Protein AF-A0A9E2C2E7-F1 (afdb_monomer)

Mean predicted aligned error: 5.69 Å

Structure (mmCIF, N/CA/C/O backbone):
data_AF-A0A9E2C2E7-F1
#
_entry.id   AF-A0A9E2C2E7-F1
#
loop_
_atom_site.group_PDB
_atom_site.id
_atom_site.type_symbol
_atom_site.label_atom_id
_atom_site.label_alt_id
_atom_site.label_comp_id
_atom_site.label_asym_id
_atom_site.label_entity_id
_atom_site.label_seq_id
_atom_site.pdbx_PDB_ins_code
_atom_site.Cartn_x
_atom_site.Cartn_y
_atom_site.Cartn_z
_atom_site.occupancy
_atom_site.B_iso_or_equiv
_atom_site.auth_seq_id
_atom_site.auth_comp_id
_atom_site.auth_asym_id
_atom_site.auth_atom_id
_atom_site.pdbx_PDB_model_num
ATOM 1 N N . GLY A 1 1 ? -8.538 18.773 33.372 1.00 75.19 1 GLY A N 1
ATOM 2 C CA . GLY A 1 1 ? -7.831 18.179 34.531 1.00 75.19 1 GLY A CA 1
ATOM 3 C C . GLY A 1 1 ? -6.675 17.320 34.048 1.00 75.19 1 GLY A C 1
ATOM 4 O O . GLY A 1 1 ? -6.467 17.254 32.842 1.00 75.19 1 GLY A O 1
ATOM 5 N N . MET A 1 2 ? -5.919 16.673 34.946 1.00 88.12 2 MET A N 1
ATOM 6 C CA . MET A 1 2 ? -4.887 15.701 34.534 1.00 88.12 2 MET A CA 1
ATOM 7 C C . MET A 1 2 ? -5.511 14.450 33.905 1.00 88.12 2 MET A C 1
ATOM 9 O O . MET A 1 2 ? -5.028 13.993 32.879 1.00 88.12 2 MET A O 1
ATOM 13 N N . ALA A 1 3 ? -6.613 13.946 34.456 1.00 91.69 3 ALA A N 1
ATOM 14 C CA . ALA A 1 3 ? -7.373 12.849 33.870 1.00 91.69 3 ALA A CA 1
ATOM 15 C C . ALA A 1 3 ? -8.880 13.111 33.970 1.00 91.69 3 ALA A C 1
ATOM 17 O O . ALA A 1 3 ? -9.311 13.800 34.899 1.00 91.69 3 ALA A O 1
ATOM 18 N N . ASN A 1 4 ? -9.649 12.551 33.037 1.00 91.50 4 ASN A N 1
ATOM 19 C CA . ASN A 1 4 ? -11.103 12.423 33.132 1.00 91.50 4 ASN A CA 1
ATOM 20 C C . ASN A 1 4 ? -11.433 10.935 33.284 1.00 91.50 4 ASN A C 1
ATOM 22 O O . ASN A 1 4 ? -10.904 10.119 32.533 1.00 91.50 4 ASN A O 1
ATOM 26 N N . ILE A 1 5 ? -12.274 10.587 34.257 1.00 92.44 5 ILE A N 1
ATOM 27 C CA . ILE A 1 5 ? -12.761 9.219 34.463 1.00 92.44 5 ILE A CA 1
ATOM 28 C C . ILE A 1 5 ? -14.279 9.279 34.451 1.00 92.44 5 ILE A C 1
ATOM 30 O O . ILE A 1 5 ? -14.862 10.035 35.231 1.00 92.44 5 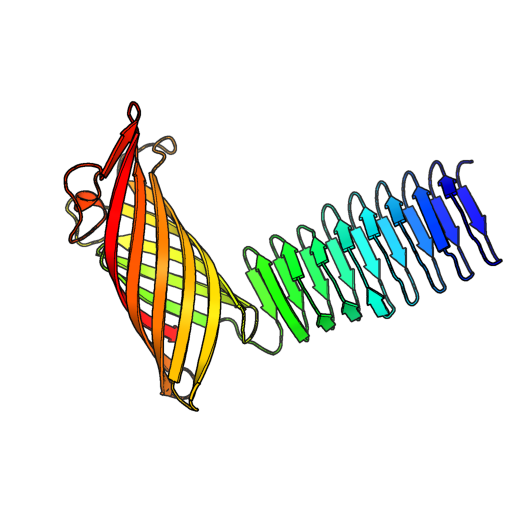ILE A O 1
ATOM 34 N N . ALA A 1 6 ? -14.906 8.482 33.596 1.00 87.69 6 ALA A N 1
ATOM 35 C CA . ALA A 1 6 ? -16.350 8.418 33.483 1.00 87.69 6 ALA A CA 1
ATOM 36 C C . ALA A 1 6 ? -16.853 6.984 33.560 1.00 87.69 6 ALA A C 1
ATOM 38 O O . ALA A 1 6 ? -16.312 6.081 32.929 1.00 87.69 6 ALA A O 1
ATOM 39 N N . GLN A 1 7 ? -17.902 6.800 34.356 1.00 88.06 7 GLN A N 1
ATOM 40 C CA . GLN A 1 7 ? -18.574 5.517 34.586 1.00 88.06 7 GLN A CA 1
ATOM 41 C C . GLN A 1 7 ? -20.012 5.518 34.052 1.00 88.06 7 GLN A C 1
ATOM 43 O O . GLN A 1 7 ? -20.767 4.587 34.301 1.00 88.06 7 GLN A O 1
ATOM 48 N N . GLN A 1 8 ? -20.412 6.599 33.390 1.00 88.88 8 GLN A N 1
ATOM 49 C CA . GLN A 1 8 ? -21.725 6.779 32.788 1.00 88.88 8 GLN A CA 1
ATOM 50 C C . GLN A 1 8 ? -21.536 7.247 31.356 1.00 88.88 8 GLN A C 1
ATOM 52 O O . GLN A 1 8 ? -20.446 7.709 31.001 1.00 88.88 8 GLN A O 1
ATOM 57 N N . GLU A 1 9 ? -22.607 7.143 30.577 1.00 89.06 9 GLU A N 1
ATOM 58 C CA . GLU A 1 9 ? -22.640 7.600 29.197 1.00 89.06 9 GLU A CA 1
ATOM 59 C C . GLU A 1 9 ? -22.111 9.026 29.056 1.00 89.06 9 GLU A C 1
ATOM 61 O O . GLU A 1 9 ? -22.397 9.921 29.862 1.00 89.06 9 GLU A O 1
ATOM 66 N N . MET A 1 10 ? -21.327 9.235 28.008 1.00 83.06 10 MET A N 1
ATOM 67 C CA . MET A 1 10 ? -20.654 10.499 27.771 1.00 83.06 10 MET A CA 1
ATOM 68 C C . MET A 1 10 ? -20.882 10.994 26.353 1.00 83.06 10 MET A C 1
ATOM 70 O O . MET A 1 10 ? -20.522 10.319 25.398 1.00 83.06 10 MET A O 1
ATOM 74 N N . ALA A 1 11 ? -21.412 12.211 26.216 1.00 90.81 11 ALA A N 1
ATOM 75 C CA . ALA A 1 11 ? -21.557 12.886 24.936 1.00 90.81 11 ALA A CA 1
ATOM 76 C C . ALA A 1 11 ? -20.952 14.299 24.970 1.00 90.81 11 ALA A C 1
ATOM 78 O O . ALA A 1 11 ? -21.363 15.130 25.783 1.00 90.81 11 ALA A O 1
ATOM 79 N N . GLY A 1 12 ? -19.999 14.602 24.077 1.00 92.94 12 GLY A N 1
ATOM 80 C CA . GLY A 1 12 ? -19.436 15.956 23.952 1.00 92.94 12 GLY A CA 1
ATOM 81 C C . GLY A 1 12 ? -17.926 16.036 23.708 1.00 92.94 12 GLY A C 1
ATOM 82 O O . GLY A 1 12 ? -17.359 15.243 22.966 1.00 92.94 12 GLY A O 1
ATOM 83 N N . ILE A 1 13 ? -17.273 17.049 24.287 1.00 94.38 13 ILE A N 1
ATOM 84 C CA . ILE A 1 13 ? -15.826 17.287 24.148 1.00 94.38 13 ILE A CA 1
ATOM 85 C C . ILE A 1 13 ? -15.147 17.039 25.495 1.00 94.38 13 ILE A C 1
ATOM 87 O O . ILE A 1 13 ? -15.464 17.695 26.487 1.00 94.38 13 ILE A O 1
ATOM 91 N N . TYR A 1 14 ? -14.160 16.150 25.505 1.00 92.44 14 TYR A N 1
ATOM 92 C CA . TYR A 1 14 ? -13.433 15.716 26.689 1.00 92.44 14 TYR A CA 1
ATOM 93 C C . TYR A 1 14 ? -11.947 15.988 26.509 1.00 92.44 14 TYR A C 1
ATOM 95 O O . TYR A 1 14 ? -11.302 15.443 25.619 1.00 92.44 14 TYR A O 1
ATOM 103 N N . MET A 1 15 ? -11.393 16.849 27.360 1.00 94.12 15 MET A N 1
ATOM 104 C CA . MET A 1 15 ? -9.980 17.226 27.319 1.00 94.12 15 MET A CA 1
ATOM 105 C C . MET A 1 15 ? -9.296 16.858 28.634 1.00 94.12 15 MET A C 1
ATOM 107 O O . MET A 1 15 ? -9.700 17.318 29.709 1.00 94.12 15 MET A O 1
ATOM 111 N N . ALA A 1 16 ? -8.234 16.063 28.548 1.00 94.00 16 ALA A N 1
ATOM 112 C CA . ALA A 1 16 ? -7.399 15.669 29.673 1.00 94.00 16 ALA A CA 1
ATOM 113 C C . ALA A 1 16 ? -5.918 15.935 29.380 1.00 94.00 16 ALA A C 1
ATOM 115 O O . ALA A 1 16 ? -5.427 15.698 28.279 1.00 94.00 16 ALA A O 1
ATOM 116 N N . GLY A 1 17 ? -5.183 16.408 30.389 1.00 90.94 17 GLY A N 1
ATOM 117 C CA . GLY A 1 17 ? -3.740 16.633 30.270 1.00 90.94 17 GLY A CA 1
ATOM 118 C C . GLY A 1 17 ? -2.948 15.337 30.080 1.00 90.94 17 GLY A C 1
ATOM 119 O O . GLY A 1 17 ? -1.949 15.340 29.375 1.00 90.94 17 GLY A O 1
ATOM 120 N N . LEU A 1 18 ? -3.405 14.233 30.674 1.00 95.56 18 LEU A N 1
ATOM 121 C CA . LEU A 1 18 ? -2.788 12.912 30.580 1.00 95.56 18 LEU A CA 1
ATOM 122 C C . LEU A 1 18 ? -3.736 11.909 29.925 1.00 95.56 18 LEU A C 1
ATOM 124 O O . LEU A 1 18 ? -3.390 11.386 28.872 1.00 95.56 18 LEU A O 1
ATOM 128 N N . ALA A 1 19 ? -4.909 11.642 30.511 1.00 96.25 19 ALA A N 1
ATOM 129 C CA . ALA A 1 19 ? -5.754 10.544 30.038 1.00 96.25 19 ALA A CA 1
ATOM 130 C C . ALA A 1 19 ? -7.267 10.767 30.166 1.00 96.25 19 ALA A C 1
ATOM 132 O O . ALA A 1 19 ? -7.731 11.338 31.153 1.00 96.25 19 ALA A O 1
ATOM 133 N N . ASN A 1 20 ? -8.031 10.256 29.200 1.00 96.00 20 ASN A N 1
ATOM 134 C CA . ASN A 1 20 ? -9.471 10.024 29.348 1.00 96.00 20 ASN A CA 1
ATOM 135 C C . ASN A 1 20 ? -9.700 8.520 29.549 1.00 96.00 20 ASN A C 1
ATOM 137 O O . ASN A 1 20 ? -9.142 7.721 28.801 1.00 96.00 20 ASN A O 1
ATOM 141 N N . VAL A 1 21 ? -10.489 8.143 30.554 1.00 96.50 21 VAL A N 1
ATOM 142 C CA . VAL A 1 21 ? -10.849 6.752 30.862 1.00 96.50 21 VAL A CA 1
ATOM 143 C C . VAL A 1 21 ? -12.368 6.648 30.940 1.00 96.50 21 VAL A C 1
ATOM 145 O O . VAL A 1 21 ? -12.983 7.198 31.856 1.00 96.50 21 VAL A O 1
ATOM 148 N N . ASN A 1 22 ? -12.961 5.928 29.995 1.00 94.62 22 ASN A N 1
ATOM 149 C CA . ASN A 1 22 ? -14.404 5.809 29.830 1.00 94.62 22 ASN A CA 1
ATOM 150 C C . ASN A 1 22 ? -14.799 4.344 30.021 1.00 94.62 22 ASN A C 1
ATOM 152 O O . ASN A 1 22 ? -14.358 3.484 29.268 1.00 94.62 22 ASN A O 1
ATOM 156 N N . MET A 1 23 ? -15.614 4.066 31.035 1.00 94.81 23 MET A N 1
ATOM 157 C CA . MET A 1 23 ? -16.091 2.715 31.371 1.00 94.81 23 MET A CA 1
ATOM 158 C C . MET A 1 23 ? -17.526 2.453 30.882 1.00 94.81 23 MET A C 1
ATOM 160 O O . MET A 1 23 ? -18.157 1.504 31.324 1.00 94.81 23 MET A O 1
ATOM 164 N N . ALA A 1 24 ? -18.074 3.350 30.063 1.00 93.94 24 ALA A N 1
ATOM 165 C CA . ALA A 1 24 ? -19.435 3.305 29.535 1.00 93.94 24 ALA A CA 1
ATOM 166 C C . ALA A 1 24 ? -19.446 3.857 28.102 1.00 93.94 24 ALA A C 1
ATOM 168 O O . ALA A 1 24 ? -18.452 4.453 27.661 1.00 93.94 24 ALA A O 1
ATOM 169 N N . GLU A 1 25 ? -20.564 3.674 27.396 1.00 94.44 25 GLU A N 1
ATOM 170 C CA . GLU A 1 25 ? -20.746 4.155 26.024 1.00 94.44 25 GLU A CA 1
ATOM 171 C C . GLU A 1 25 ? -20.415 5.646 25.920 1.00 94.44 25 GLU A C 1
ATOM 173 O O . GLU A 1 25 ? -20.758 6.460 26.788 1.00 94.44 25 GLU A O 1
ATOM 178 N N . ASN A 1 26 ? -19.692 6.027 24.874 1.00 93.81 26 ASN A N 1
ATOM 179 C CA . ASN A 1 26 ? -19.239 7.398 24.750 1.00 93.81 26 ASN A CA 1
ATOM 180 C C . ASN A 1 26 ? -19.163 7.867 23.296 1.00 93.81 26 ASN A C 1
ATOM 182 O O . ASN A 1 26 ? -18.703 7.153 22.414 1.00 93.81 26 ASN A O 1
ATOM 186 N N . ALA A 1 27 ? -19.623 9.095 23.053 1.00 96.00 27 ALA A N 1
ATOM 187 C CA . ALA A 1 27 ? -19.748 9.689 21.731 1.00 96.00 27 ALA A CA 1
ATOM 188 C C . ALA A 1 27 ? -19.239 11.137 21.730 1.00 96.00 27 ALA A C 1
ATOM 190 O O . ALA A 1 27 ? -19.802 12.013 22.389 1.00 96.00 27 ALA A O 1
ATOM 191 N N . GLY A 1 28 ? -18.182 11.452 20.986 1.00 96.31 28 GLY A N 1
ATOM 192 C CA . GLY A 1 28 ? -17.665 12.815 21.007 1.00 96.31 28 GLY A CA 1
ATOM 193 C C . GLY A 1 28 ? -16.240 13.004 20.524 1.00 96.31 28 GLY A C 1
ATOM 194 O O . GLY A 1 28 ? -15.754 12.292 19.653 1.00 96.31 28 GLY A O 1
ATOM 195 N N . ILE A 1 29 ? -15.581 14.020 21.078 1.00 97.38 29 ILE A N 1
ATOM 196 C CA . ILE A 1 29 ? -14.176 14.333 20.817 1.00 97.38 29 ILE A CA 1
ATOM 197 C C . ILE A 1 29 ? -13.395 14.138 22.112 1.00 97.38 29 ILE A C 1
ATOM 199 O O . ILE A 1 29 ? -13.634 14.840 23.093 1.00 97.38 29 ILE A O 1
ATOM 203 N N . PHE A 1 30 ? -12.432 13.228 22.098 1.00 97.06 30 PHE A N 1
ATOM 204 C CA . PHE A 1 30 ? -11.602 12.862 23.237 1.00 97.06 30 PHE A CA 1
ATOM 205 C C . PHE A 1 30 ? -10.157 13.255 22.965 1.00 97.06 30 PHE A C 1
ATOM 207 O O . PHE A 1 30 ? -9.496 12.683 22.107 1.00 97.06 30 PHE A O 1
ATOM 214 N N . PHE A 1 31 ? -9.655 14.242 23.698 1.00 97.25 31 PHE A N 1
ATOM 215 C CA . PHE A 1 31 ? -8.271 14.691 23.623 1.00 97.25 31 PHE A CA 1
ATOM 216 C C . PHE A 1 31 ? -7.537 14.342 24.916 1.00 97.25 31 PHE A C 1
ATOM 218 O O . PHE A 1 31 ? -7.953 14.759 26.003 1.00 97.25 31 PHE A O 1
ATOM 225 N N . ALA A 1 32 ? -6.424 13.624 24.796 1.00 97.12 32 ALA A N 1
ATOM 226 C CA . ALA A 1 32 ? -5.561 13.262 25.911 1.00 97.12 32 ALA A CA 1
ATOM 227 C C . ALA A 1 32 ? -4.082 13.478 25.567 1.00 97.12 32 ALA A C 1
ATOM 229 O O . ALA A 1 32 ? -3.618 13.093 24.496 1.00 97.12 32 ALA A O 1
ATOM 230 N N . GLY A 1 33 ? -3.306 14.051 26.490 1.00 95.50 33 GLY A N 1
ATOM 231 C CA . GLY A 1 33 ? -1.865 14.224 26.272 1.00 95.50 33 GLY A CA 1
ATOM 232 C C . GLY A 1 33 ? -1.099 12.902 26.146 1.00 95.50 33 GLY A C 1
ATOM 233 O O . GLY A 1 33 ? -0.147 12.830 25.377 1.00 95.50 33 GLY A O 1
ATOM 234 N N . LEU A 1 34 ? -1.526 11.846 26.846 1.00 97.25 34 LEU A N 1
ATOM 235 C CA . LEU A 1 34 ? -0.948 10.504 26.744 1.00 97.25 34 LEU A CA 1
ATOM 236 C C . LEU A 1 34 ? -1.904 9.532 26.062 1.00 97.25 34 LEU A C 1
ATOM 238 O O . LEU A 1 34 ? -1.541 8.983 25.027 1.00 97.25 34 LEU A O 1
ATOM 242 N N . GLY A 1 35 ? -3.113 9.325 26.585 1.00 96.88 35 GLY A N 1
ATOM 243 C CA . GLY A 1 35 ? -3.980 8.314 25.988 1.00 96.88 35 GLY A CA 1
ATOM 244 C C . GLY A 1 35 ? -5.453 8.356 26.336 1.00 96.88 35 GLY A C 1
ATOM 245 O O . GLY A 1 35 ? -5.856 8.882 27.371 1.00 96.88 35 GLY A O 1
ATOM 246 N N . ASN A 1 36 ? -6.254 7.786 25.445 1.00 97.69 36 ASN A N 1
ATOM 247 C CA . ASN A 1 36 ? -7.677 7.569 25.665 1.00 97.69 36 ASN A CA 1
ATOM 248 C C . ASN A 1 36 ? -7.938 6.072 25.835 1.00 97.69 36 ASN A C 1
ATOM 250 O O . ASN A 1 36 ? -7.412 5.264 25.073 1.00 97.69 36 ASN A O 1
ATOM 254 N N . TYR A 1 37 ? -8.754 5.728 26.822 1.00 97.81 37 TYR A N 1
ATOM 255 C CA . TYR A 1 37 ? -9.229 4.379 27.086 1.00 97.81 37 TYR A CA 1
ATOM 256 C C . TYR A 1 37 ? -10.756 4.386 27.052 1.00 97.81 37 TYR A C 1
ATOM 258 O O . TYR A 1 37 ? -11.363 5.157 27.801 1.00 97.81 37 TYR A O 1
ATOM 266 N N . ALA A 1 38 ? -11.364 3.551 26.214 1.00 97.56 38 ALA A N 1
ATOM 267 C CA . ALA A 1 38 ? -12.797 3.277 26.247 1.00 97.56 38 ALA A CA 1
ATOM 268 C C . ALA A 1 38 ? -13.019 1.770 26.388 1.00 97.56 38 ALA A C 1
ATOM 270 O O . ALA A 1 38 ? -12.541 1.006 25.555 1.00 97.56 38 ALA A O 1
ATOM 271 N N . GLU A 1 39 ? -13.701 1.359 27.455 1.00 97.44 39 GLU A N 1
ATOM 272 C CA . GLU A 1 39 ? -14.064 -0.044 27.694 1.00 97.44 39 GLU A CA 1
ATOM 273 C C . GLU A 1 39 ? -15.217 -0.479 26.786 1.00 97.44 39 GLU A C 1
ATOM 275 O O . GLU A 1 39 ? -15.145 -1.523 26.149 1.00 97.44 39 GLU A O 1
ATOM 280 N N . GLU A 1 40 ? -16.254 0.356 26.723 1.00 96.94 40 GLU A N 1
ATOM 281 C CA . GLU A 1 40 ? -17.506 0.119 25.998 1.00 96.94 40 GLU A CA 1
ATOM 282 C C . GLU A 1 40 ? -17.524 0.872 24.657 1.00 96.94 40 GLU A C 1
ATOM 284 O O . GLU A 1 40 ? -16.515 1.452 24.242 1.00 96.94 40 GLU A O 1
ATOM 289 N N . GLU A 1 41 ? -18.679 0.876 23.985 1.00 97.50 41 GLU A N 1
ATOM 290 C CA . GLU A 1 41 ? -18.849 1.456 22.651 1.00 97.50 41 GLU A CA 1
ATOM 291 C C . GLU A 1 41 ? -18.350 2.909 22.558 1.00 97.50 41 GLU A C 1
ATOM 293 O O . GLU A 1 41 ? -18.622 3.764 23.414 1.00 97.50 41 GLU A O 1
ATOM 298 N N . ALA A 1 42 ? -17.602 3.191 21.493 1.00 96.94 42 ALA A N 1
ATOM 299 C CA . ALA A 1 42 ? -16.857 4.431 21.319 1.00 96.94 42 ALA A CA 1
ATOM 300 C C . ALA A 1 42 ? -17.122 5.064 19.947 1.00 96.94 42 ALA A C 1
ATOM 302 O O . ALA A 1 42 ? -16.709 4.546 18.911 1.00 96.94 42 ALA A O 1
ATOM 303 N N . ALA A 1 43 ? -17.753 6.236 19.913 1.00 97.62 43 ALA A N 1
ATOM 304 C CA . ALA A 1 43 ? -18.044 6.951 18.674 1.00 97.62 43 ALA A CA 1
ATOM 305 C C . ALA A 1 43 ? -17.381 8.336 18.625 1.00 97.62 43 ALA A 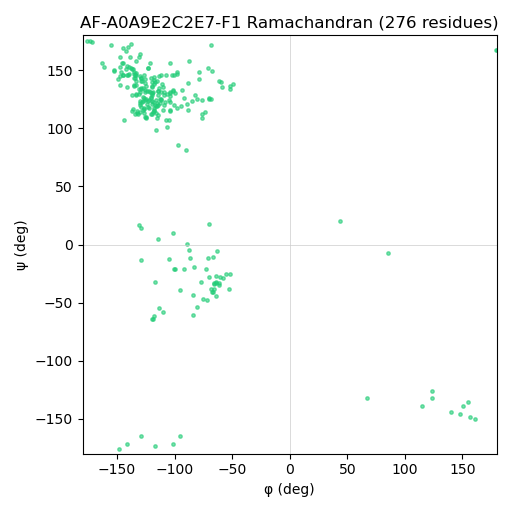C 1
ATOM 307 O O . ALA A 1 43 ? -17.450 9.122 19.568 1.00 97.62 43 ALA A O 1
ATOM 308 N N . GLY A 1 44 ? -16.788 8.696 17.488 1.00 97.50 44 GLY A N 1
ATOM 309 C CA . GLY A 1 44 ? -16.287 10.048 17.230 1.00 97.50 44 GLY A CA 1
ATOM 310 C C . GLY A 1 44 ? -14.773 10.140 17.061 1.00 97.50 44 GLY A C 1
ATOM 311 O O . GLY A 1 44 ? -14.182 9.345 16.343 1.00 97.50 44 GLY A O 1
ATOM 312 N N . ILE A 1 45 ? -14.143 11.173 17.621 1.00 98.31 45 ILE A N 1
ATOM 313 C CA . ILE A 1 45 ? -12.736 11.504 17.355 1.00 98.31 45 ILE A CA 1
ATOM 314 C C . ILE A 1 45 ? -11.907 11.327 18.624 1.00 98.31 45 ILE A C 1
ATOM 316 O O . ILE A 1 45 ? -12.115 12.045 19.598 1.00 98.31 45 ILE A O 1
ATOM 320 N N . TYR A 1 46 ? -10.912 10.447 18.591 1.00 98.25 46 TYR A N 1
ATOM 321 C CA . TYR A 1 46 ? -9.976 10.232 19.692 1.00 98.25 46 TYR A CA 1
ATOM 322 C C . TYR A 1 46 ? -8.598 10.695 19.261 1.00 98.25 46 TYR A C 1
ATOM 324 O O . TYR A 1 46 ? -8.048 10.208 18.281 1.00 98.25 46 TYR A O 1
ATOM 332 N N . PHE A 1 47 ? -8.030 11.637 19.998 1.00 98.06 47 PHE A N 1
ATOM 333 C CA . PHE A 1 47 ? -6.682 12.132 19.794 1.00 98.06 47 PHE A CA 1
ATOM 334 C C . PHE A 1 47 ? -5.858 11.892 21.053 1.00 98.06 47 PHE A C 1
ATOM 336 O O . PHE A 1 47 ? -6.234 12.325 22.149 1.00 98.06 47 PHE A O 1
ATOM 343 N N . SER A 1 48 ? -4.718 11.230 20.893 1.00 97.75 48 SER A N 1
ATOM 344 C CA . SER A 1 48 ? -3.767 10.978 21.968 1.00 97.75 48 SER A CA 1
ATOM 345 C C . SER A 1 48 ? -2.331 11.293 21.556 1.00 97.75 48 SER A C 1
ATOM 347 O O . SER A 1 48 ? -1.927 11.079 20.415 1.00 97.75 48 SER A O 1
ATOM 349 N N . GLY A 1 49 ? -1.519 11.785 22.493 1.00 97.38 49 GLY A N 1
ATOM 350 C CA . GLY A 1 49 ? -0.085 11.957 22.236 1.00 97.38 49 GLY A CA 1
ATOM 351 C C . GLY A 1 49 ? 0.674 10.631 22.133 1.00 97.38 49 GLY A C 1
ATOM 352 O O . GLY A 1 49 ? 1.677 10.561 21.430 1.00 97.38 49 GLY A O 1
ATOM 353 N N . VAL A 1 50 ? 0.194 9.573 22.796 1.00 98.31 50 VAL A N 1
ATOM 354 C CA . VAL A 1 50 ? 0.839 8.253 22.813 1.00 98.31 50 VAL A CA 1
ATOM 355 C C . VAL A 1 50 ? -0.073 7.187 22.222 1.00 98.31 50 VAL A C 1
ATOM 357 O O . VAL A 1 50 ? 0.294 6.622 21.192 1.00 98.31 50 VAL A O 1
ATOM 360 N N . ALA A 1 51 ? -1.224 6.900 22.842 1.00 98.25 51 ALA A N 1
ATOM 361 C CA . ALA A 1 51 ? -2.059 5.784 22.403 1.00 98.25 51 ALA A CA 1
ATOM 362 C C . ALA A 1 51 ? -3.560 5.906 22.689 1.00 98.25 51 ALA A C 1
ATOM 364 O O . ALA A 1 51 ? -3.970 6.478 23.699 1.00 98.25 51 ALA A O 1
ATOM 365 N N . ASN A 1 52 ? -4.377 5.295 21.828 1.00 98.44 52 ASN A N 1
ATOM 366 C CA . ASN A 1 52 ? -5.793 5.033 22.097 1.00 98.44 52 ASN A CA 1
ATOM 367 C C . ASN A 1 52 ? -6.019 3.524 22.268 1.00 98.44 52 ASN A C 1
ATOM 369 O O . ASN A 1 52 ? -5.476 2.730 21.500 1.00 98.44 52 ASN A O 1
ATOM 373 N N . PHE A 1 53 ? -6.827 3.136 23.250 1.00 98.44 53 PHE A N 1
ATOM 374 C CA . PHE A 1 53 ? -7.238 1.754 23.486 1.00 98.44 53 PHE A CA 1
ATOM 375 C C . PHE A 1 53 ? -8.761 1.682 23.559 1.00 98.44 53 PHE A C 1
ATOM 377 O O . PHE A 1 53 ? -9.355 2.310 24.439 1.00 98.44 53 PHE A O 1
ATOM 384 N N . LEU A 1 54 ? -9.373 0.950 22.631 1.00 98.31 54 LEU A N 1
ATOM 385 C CA . LEU A 1 54 ? -10.818 0.761 22.559 1.00 98.31 54 LEU A CA 1
ATOM 386 C C . LEU A 1 54 ? -11.135 -0.731 22.709 1.00 98.31 54 LEU A C 1
ATOM 388 O O . LEU A 1 54 ? -10.721 -1.546 21.882 1.00 98.31 54 LEU A O 1
ATOM 392 N N . GLY A 1 55 ? -11.799 -1.076 23.812 1.00 97.75 55 GLY A N 1
ATOM 393 C CA . GLY A 1 55 ? -12.072 -2.451 24.231 1.00 97.75 55 GLY A CA 1
ATOM 394 C C . GLY A 1 55 ? -13.291 -3.091 23.566 1.00 97.75 55 GLY A C 1
ATOM 395 O O . GLY A 1 55 ? -13.367 -4.315 23.526 1.00 97.75 55 GLY A O 1
ATOM 396 N N . SER A 1 56 ? -14.194 -2.280 23.016 1.00 97.94 56 SER A N 1
ATOM 397 C CA . SER A 1 56 ? -15.432 -2.704 22.358 1.00 97.94 56 SER A CA 1
ATOM 398 C C . SER A 1 56 ? -15.560 -2.048 20.975 1.00 97.94 56 SER A C 1
ATOM 400 O O . SER A 1 56 ? -14.574 -1.541 20.425 1.00 97.94 56 SER A O 1
ATOM 402 N N . ASP A 1 57 ? -16.758 -2.085 20.403 1.00 98.50 57 ASP A N 1
ATOM 403 C CA . ASP A 1 57 ? -17.058 -1.559 19.079 1.00 98.50 57 ASP A CA 1
ATOM 404 C C . ASP A 1 57 ? -16.793 -0.054 19.004 1.00 98.50 57 ASP A C 1
ATOM 406 O O . ASP A 1 57 ? -17.056 0.716 19.937 1.00 98.50 57 ASP A O 1
ATOM 410 N N . ALA A 1 58 ? -16.244 0.385 17.874 1.00 98.25 58 ALA A N 1
ATOM 411 C CA . ALA A 1 58 ? -15.817 1.763 17.719 1.00 98.25 58 ALA A CA 1
ATOM 412 C C . ALA A 1 58 ? -16.100 2.326 16.328 1.00 98.25 58 ALA A C 1
ATOM 414 O O . ALA A 1 58 ? -15.785 1.722 15.313 1.00 98.25 58 ALA A O 1
ATOM 415 N N . ALA A 1 59 ? -16.622 3.545 16.244 1.00 98.44 59 ALA A N 1
ATOM 416 C CA . ALA A 1 59 ? -16.888 4.196 14.964 1.00 98.44 59 ALA A CA 1
ATOM 417 C C . ALA A 1 59 ? -16.364 5.631 14.949 1.00 98.44 59 ALA A C 1
ATOM 419 O O . ALA A 1 59 ? -16.873 6.503 15.654 1.00 98.44 59 ALA A O 1
ATOM 420 N N . GLY A 1 60 ? -15.375 5.918 14.104 1.00 98.31 60 GLY A N 1
ATOM 421 C CA . GLY A 1 60 ? -14.892 7.281 13.914 1.00 98.31 60 GLY A CA 1
ATOM 422 C C . GLY A 1 60 ? -13.422 7.401 13.531 1.00 98.31 60 GLY A C 1
ATOM 423 O O . GLY A 1 60 ? -12.938 6.702 12.645 1.00 98.31 60 GLY A O 1
ATOM 424 N N . MET A 1 61 ? -12.732 8.374 14.122 1.00 98.75 61 MET A N 1
ATOM 425 C CA . MET A 1 61 ? -11.362 8.743 13.771 1.00 98.75 61 MET A CA 1
ATOM 426 C C . MET A 1 61 ? -10.460 8.657 14.999 1.00 98.75 61 MET A C 1
ATOM 428 O O . MET A 1 61 ? -10.694 9.331 15.999 1.00 98.75 61 MET A O 1
ATOM 432 N N . PHE A 1 62 ? -9.400 7.869 14.913 1.00 98.50 62 PHE A N 1
ATOM 433 C CA . PHE A 1 62 ? -8.548 7.531 16.045 1.00 98.50 62 PHE A CA 1
ATOM 434 C C . PHE A 1 62 ? -7.105 7.886 15.698 1.00 98.50 62 PHE A C 1
ATOM 436 O O . PHE A 1 62 ? -6.486 7.257 14.847 1.00 98.50 62 PHE A O 1
ATOM 443 N N . PHE A 1 63 ? -6.581 8.929 16.333 1.00 98.62 63 PHE A N 1
ATOM 444 C CA . PHE A 1 63 ? -5.254 9.485 16.097 1.00 98.62 63 PHE A CA 1
ATOM 445 C C . PHE A 1 63 ? -4.372 9.300 17.321 1.00 98.62 63 PHE A C 1
ATOM 447 O O . PHE A 1 63 ? -4.745 9.711 18.425 1.00 98.62 63 PHE A O 1
ATOM 454 N N . SER A 1 64 ? -3.185 8.738 17.126 1.00 98.38 64 SER A N 1
ATOM 455 C CA . SER A 1 64 ? -2.179 8.621 18.178 1.00 98.38 64 SER A CA 1
ATOM 456 C C . SER A 1 64 ? -0.769 8.903 17.673 1.00 98.38 64 SER A C 1
ATOM 458 O O . SER A 1 64 ? -0.444 8.704 16.501 1.00 98.38 64 SER A O 1
ATOM 460 N N . GLY A 1 65 ? 0.101 9.367 18.571 1.00 98.19 65 GLY A N 1
ATOM 461 C CA . GLY A 1 65 ? 1.518 9.531 18.253 1.00 98.19 65 GLY A CA 1
ATOM 462 C C . GLY A 1 65 ? 2.242 8.199 18.053 1.00 98.19 65 GLY A C 1
ATOM 463 O O . GLY A 1 65 ? 3.077 8.105 17.157 1.00 98.19 65 GLY A O 1
ATOM 464 N N . LEU A 1 66 ? 1.927 7.166 18.847 1.00 98.38 66 LEU A N 1
ATOM 465 C CA . LEU A 1 66 ? 2.596 5.862 18.766 1.00 98.38 66 LEU A CA 1
ATOM 466 C C . LEU A 1 66 ? 1.675 4.742 18.294 1.00 98.38 66 LEU A C 1
ATOM 468 O O . LEU A 1 66 ? 2.038 4.062 17.334 1.00 98.38 66 LEU A O 1
ATOM 472 N N . GLY A 1 67 ? 0.529 4.518 18.943 1.00 98.31 67 GLY A N 1
ATOM 473 C CA . GLY A 1 67 ? -0.301 3.380 18.560 1.00 98.31 67 GLY A CA 1
ATOM 474 C C . GLY A 1 67 ? -1.761 3.384 18.977 1.00 98.31 67 GLY A C 1
ATOM 475 O O . GLY A 1 67 ? -2.139 3.954 19.995 1.00 98.31 67 GLY A O 1
ATOM 476 N N . ASN A 1 68 ? -2.583 2.701 18.188 1.00 98.69 68 ASN A N 1
ATOM 477 C CA . ASN A 1 68 ? -3.993 2.469 18.484 1.00 98.69 68 ASN A CA 1
ATOM 478 C C . ASN A 1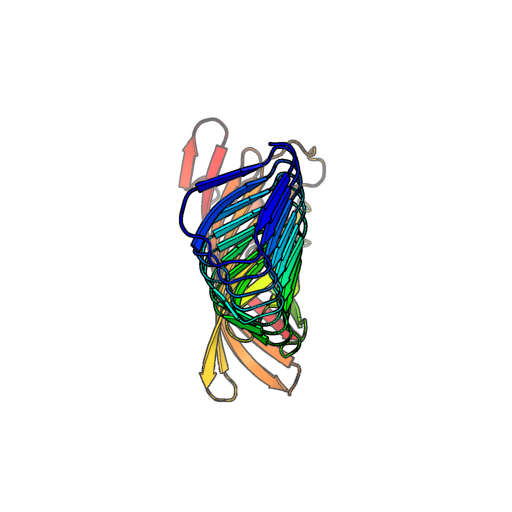 68 ? -4.262 0.966 18.592 1.00 98.69 68 ASN A C 1
ATOM 480 O O . ASN A 1 68 ? -3.731 0.184 17.803 1.00 98.69 68 ASN A O 1
ATOM 484 N N . VAL A 1 69 ? -5.096 0.577 19.554 1.00 98.75 69 VAL A N 1
ATOM 485 C CA . VAL A 1 69 ? -5.543 -0.806 19.769 1.00 98.75 69 VAL A CA 1
ATOM 486 C C . VAL A 1 69 ? -7.068 -0.828 19.776 1.00 98.75 69 VAL A C 1
ATOM 488 O O . VAL A 1 69 ? -7.679 -0.098 20.556 1.00 98.75 69 VAL A O 1
ATOM 491 N N . MET A 1 70 ? -7.662 -1.652 18.915 1.00 98.44 70 MET A N 1
ATOM 492 C CA . MET A 1 70 ? -9.110 -1.830 18.777 1.00 98.44 70 MET A CA 1
ATOM 493 C C . MET A 1 70 ? -9.447 -3.313 18.888 1.00 98.44 70 MET A C 1
ATOM 495 O O . MET A 1 70 ? -8.972 -4.109 18.077 1.00 98.44 70 MET A O 1
ATOM 499 N N . LEU A 1 71 ? -10.209 -3.683 19.916 1.00 98.38 71 LEU A N 1
ATOM 500 C CA . LEU A 1 71 ? -10.523 -5.084 20.209 1.00 98.38 71 LEU A CA 1
ATOM 501 C C . LEU A 1 71 ? -11.918 -5.520 19.738 1.00 98.38 71 LEU A C 1
ATOM 503 O O . LEU A 1 71 ? -12.127 -6.714 19.561 1.00 98.38 71 LEU A O 1
ATOM 507 N N . GLY A 1 72 ? -12.848 -4.584 19.520 1.00 97.50 72 GLY A N 1
ATOM 508 C CA . GLY A 1 72 ? -14.168 -4.858 18.938 1.00 97.50 72 GLY A CA 1
ATOM 509 C C . GLY A 1 72 ? -14.233 -4.624 17.426 1.00 97.50 72 GLY A C 1
ATOM 510 O O . GLY A 1 72 ? -13.205 -4.480 16.755 1.00 97.50 72 GLY A O 1
ATOM 511 N N . GLU A 1 73 ? -15.456 -4.546 16.897 1.00 98.38 73 GLU A N 1
ATOM 512 C CA . GLU A 1 73 ? -15.702 -4.130 15.517 1.00 98.38 73 GLU A CA 1
ATOM 513 C C . GLU A 1 73 ? -15.479 -2.622 15.395 1.00 98.38 73 GLU A C 1
ATOM 515 O O . GLU A 1 73 ? -16.204 -1.807 15.972 1.00 98.38 73 GLU A O 1
ATOM 520 N N . ALA A 1 74 ? -14.457 -2.227 14.640 1.00 98.25 74 ALA A N 1
ATOM 521 C CA . ALA A 1 74 ? -14.094 -0.829 14.496 1.00 98.25 74 ALA A CA 1
ATOM 522 C C . ALA A 1 74 ? -14.233 -0.331 13.054 1.00 98.25 74 ALA A C 1
ATOM 524 O O . ALA A 1 74 ? -13.881 -1.012 12.095 1.00 98.25 74 ALA A O 1
ATOM 525 N N . ALA A 1 75 ? -14.727 0.894 12.878 1.00 98.62 75 ALA A N 1
ATOM 526 C CA . ALA A 1 75 ? -14.923 1.501 11.569 1.00 98.62 75 ALA A CA 1
ATOM 527 C C . ALA A 1 75 ? -14.445 2.957 11.505 1.00 98.62 75 ALA A C 1
ATOM 529 O O . ALA A 1 75 ? -14.631 3.735 12.442 1.00 98.62 75 ALA A O 1
ATOM 530 N N . GLY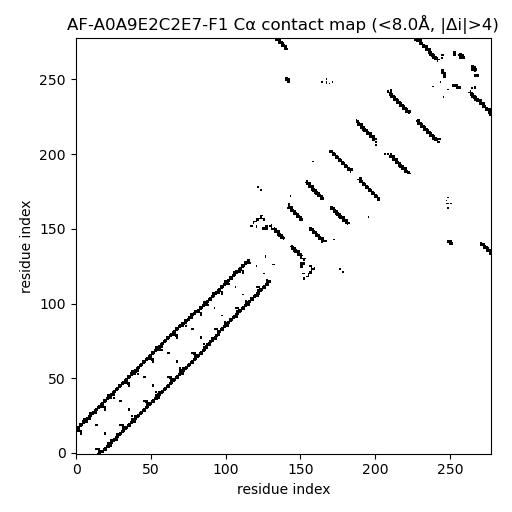 A 1 76 ? -13.876 3.349 10.362 1.00 98.50 76 GLY A N 1
ATOM 531 C CA . GLY A 1 76 ? -13.506 4.736 10.058 1.00 98.50 76 GLY A CA 1
ATOM 532 C C . GLY A 1 76 ? -12.029 4.943 9.708 1.00 98.50 76 GLY A C 1
ATOM 533 O O . GLY A 1 76 ? -11.540 4.349 8.750 1.00 98.50 76 GLY A O 1
ATOM 534 N N . ILE A 1 77 ? -11.339 5.855 10.403 1.00 98.75 77 ILE A N 1
ATOM 535 C CA . ILE A 1 77 ? -9.913 6.156 10.171 1.00 98.75 77 ILE A CA 1
ATOM 536 C C . ILE A 1 77 ? -9.110 5.869 11.439 1.00 98.75 77 ILE A C 1
ATOM 538 O O . ILE A 1 77 ? -9.325 6.507 12.465 1.00 98.75 77 ILE A O 1
ATOM 542 N N . ASN A 1 78 ? -8.138 4.970 11.352 1.00 98.56 78 ASN A N 1
ATOM 543 C CA . ASN A 1 78 ? -7.223 4.622 12.429 1.00 98.56 78 ASN A CA 1
ATOM 544 C C . ASN A 1 78 ? -5.801 5.022 12.028 1.00 98.56 78 ASN A C 1
ATOM 546 O O . ASN A 1 78 ? -5.217 4.430 11.127 1.00 98.56 78 ASN A O 1
ATOM 550 N N . ALA A 1 79 ? -5.247 6.060 12.647 1.00 98.75 79 ALA A N 1
ATOM 551 C CA . ALA A 1 79 ? -3.945 6.603 12.290 1.00 98.75 79 ALA A CA 1
ATOM 552 C C . ALA A 1 79 ? -3.025 6.697 13.511 1.00 98.75 79 ALA A C 1
ATOM 554 O O . ALA A 1 79 ? -3.329 7.371 14.499 1.00 98.75 79 ALA A O 1
ATOM 555 N N . ALA A 1 80 ? -1.869 6.054 13.416 1.00 98.38 80 ALA A N 1
ATOM 556 C CA . ALA A 1 80 ? -0.843 6.035 14.444 1.00 98.38 80 ALA A CA 1
ATOM 557 C C . ALA A 1 80 ? 0.529 6.288 13.825 1.00 98.38 80 ALA A C 1
ATOM 559 O O . ALA A 1 80 ? 0.801 5.865 12.704 1.00 98.38 80 ALA A O 1
ATOM 560 N N . GLY A 1 81 ? 1.432 6.932 14.564 1.00 97.69 81 GLY A N 1
ATOM 561 C CA . GLY A 1 81 ? 2.797 7.131 14.078 1.00 97.69 81 GLY A CA 1
ATOM 562 C C . GLY A 1 81 ? 3.570 5.824 13.887 1.00 97.69 81 GLY A C 1
ATOM 563 O O . GLY A 1 81 ? 4.387 5.753 12.974 1.00 97.69 81 GLY A O 1
ATOM 564 N N . LEU A 1 82 ? 3.317 4.790 14.702 1.00 98.31 82 LEU A N 1
ATOM 565 C CA . LEU A 1 82 ? 4.029 3.510 14.618 1.00 98.31 82 LEU A CA 1
ATOM 566 C C . LEU A 1 82 ? 3.100 2.332 14.319 1.00 98.31 82 LEU A C 1
ATOM 568 O O . LEU A 1 82 ? 3.280 1.697 13.285 1.00 98.31 82 LEU A O 1
ATOM 572 N N . ILE A 1 83 ? 2.159 2.010 15.214 1.00 98.62 83 ILE A N 1
ATOM 573 C CA . ILE A 1 83 ? 1.440 0.726 15.179 1.00 98.62 83 ILE A CA 1
ATOM 574 C C . ILE A 1 83 ? -0.072 0.919 15.288 1.00 98.62 83 ILE A C 1
ATOM 576 O O . ILE A 1 83 ? -0.550 1.514 16.247 1.00 98.62 83 ILE A O 1
ATOM 580 N N . ASN A 1 84 ? -0.826 0.315 14.377 1.00 98.69 84 ASN A N 1
ATOM 581 C CA . ASN A 1 84 ? -2.252 0.057 14.568 1.00 98.69 84 ASN A CA 1
ATOM 582 C C . ASN A 1 84 ? -2.472 -1.445 14.752 1.00 98.69 84 ASN A C 1
ATOM 584 O O . ASN A 1 84 ? -1.956 -2.238 13.963 1.00 98.69 84 ASN A O 1
ATOM 588 N N . TYR A 1 85 ? -3.225 -1.820 15.784 1.00 98.81 85 TYR A N 1
ATOM 589 C CA . TYR A 1 85 ? -3.743 -3.172 15.966 1.00 98.81 85 TYR A CA 1
ATOM 590 C C . TYR A 1 85 ? -5.270 -3.142 15.993 1.00 98.81 85 TYR A C 1
ATOM 592 O O . TYR A 1 85 ? -5.855 -2.368 16.758 1.00 98.81 85 TYR A O 1
ATOM 600 N N . SER A 1 86 ? -5.895 -4.008 15.206 1.00 98.56 86 SER A N 1
ATOM 601 C CA . SER A 1 86 ? -7.344 -4.177 15.145 1.00 98.56 86 SER A CA 1
ATOM 602 C C . SER A 1 86 ? -7.732 -5.656 15.033 1.00 98.56 86 SER A C 1
ATOM 604 O O . SER A 1 86 ? -7.018 -6.464 14.437 1.00 98.56 86 SER A O 1
ATOM 606 N N . GLU A 1 87 ? -8.860 -6.049 15.624 1.00 98.31 87 GLU A N 1
ATOM 607 C CA . GLU A 1 87 ? -9.420 -7.386 15.389 1.00 98.31 87 GLU A CA 1
ATOM 608 C C . GLU A 1 87 ? -10.268 -7.405 14.116 1.00 98.31 87 GLU A C 1
ATOM 610 O O . GLU A 1 87 ? -9.902 -8.086 13.157 1.00 98.31 87 GLU A O 1
ATOM 615 N N . ASP A 1 88 ? -11.335 -6.607 14.063 1.00 98.31 88 ASP A N 1
ATOM 616 C CA . ASP A 1 88 ? -12.139 -6.388 12.859 1.00 98.31 88 ASP A CA 1
ATOM 617 C C . ASP A 1 88 ? -12.180 -4.891 12.537 1.00 98.31 88 ASP A C 1
ATOM 619 O O . ASP A 1 88 ? -12.626 -4.082 13.354 1.00 98.31 88 ASP A O 1
ATOM 623 N N . TYR A 1 89 ? -11.658 -4.510 11.370 1.00 98.31 89 TYR A N 1
ATOM 624 C CA . TYR A 1 89 ? -11.568 -3.111 10.972 1.00 98.31 89 TYR A CA 1
ATOM 625 C C . TYR A 1 89 ? -12.178 -2.838 9.604 1.00 98.31 89 TYR A C 1
ATOM 627 O O . TYR A 1 89 ? -11.777 -3.417 8.597 1.00 98.31 89 TYR A O 1
ATOM 635 N N . SER A 1 90 ? -13.089 -1.872 9.543 1.00 98.75 90 SER A N 1
ATOM 636 C CA . SER A 1 90 ? -13.717 -1.391 8.313 1.00 98.75 90 SER A CA 1
ATOM 637 C C . SER A 1 90 ? -13.364 0.073 8.047 1.00 98.75 90 SER A C 1
ATOM 639 O O . SER A 1 90 ? -13.982 0.991 8.589 1.00 98.75 90 SER A O 1
ATOM 641 N N . GLY A 1 91 ? -12.383 0.334 7.183 1.00 98.50 91 GLY A N 1
ATOM 642 C CA . GLY A 1 91 ? -11.985 1.703 6.863 1.00 98.50 91 GLY A CA 1
ATOM 643 C C . GLY A 1 91 ? -10.547 1.863 6.388 1.00 98.50 91 GLY A C 1
ATOM 644 O O . GLY A 1 91 ? -10.087 1.128 5.516 1.00 98.50 91 GLY A O 1
ATOM 645 N N . ILE A 1 92 ? -9.861 2.881 6.910 1.00 98.81 92 ILE A N 1
ATOM 646 C CA . ILE A 1 92 ? -8.473 3.207 6.568 1.00 98.81 92 ILE A CA 1
ATOM 647 C C . ILE A 1 92 ? -7.593 3.099 7.813 1.00 98.81 92 ILE A C 1
ATOM 649 O O . ILE A 1 92 ? -7.805 3.833 8.776 1.00 98.81 92 ILE A O 1
ATOM 653 N N . GLU A 1 93 ? -6.562 2.261 7.758 1.00 98.69 93 GLU A N 1
ATOM 654 C CA . GLU A 1 93 ? -5.503 2.191 8.768 1.00 98.69 93 GLU A CA 1
ATOM 655 C C . GLU A 1 93 ? -4.208 2.801 8.220 1.00 98.69 93 GLU A C 1
ATOM 657 O O . GLU A 1 93 ? -3.778 2.466 7.116 1.00 98.69 93 GLU A O 1
ATOM 662 N N . ILE A 1 94 ? -3.586 3.717 8.968 1.00 98.81 94 ILE A N 1
ATOM 663 C CA . ILE A 1 94 ? -2.353 4.414 8.579 1.00 98.81 94 ILE A CA 1
ATOM 664 C C . ILE A 1 94 ? -1.338 4.332 9.715 1.00 98.81 94 ILE A C 1
ATOM 666 O O . ILE A 1 94 ? -1.576 4.857 10.803 1.00 98.81 94 ILE A O 1
ATOM 670 N N . GLY A 1 95 ? -0.180 3.736 9.456 1.00 98.25 95 GLY A N 1
ATOM 671 C CA . GLY A 1 95 ? 0.917 3.643 10.417 1.00 98.25 95 GLY A CA 1
ATOM 672 C C . GLY A 1 95 ? 2.142 2.983 9.806 1.00 98.25 95 GLY A C 1
ATOM 673 O O . GLY A 1 95 ? 2.097 2.541 8.665 1.00 98.25 95 GLY A O 1
ATOM 674 N N . LEU A 1 96 ? 3.266 2.910 10.521 1.00 98.38 96 LEU A N 1
ATOM 675 C CA . LEU A 1 96 ? 4.420 2.157 10.004 1.00 98.38 96 LEU A CA 1
ATOM 676 C C . LEU A 1 96 ? 4.111 0.659 9.914 1.00 98.38 96 LEU A C 1
ATOM 678 O O . LEU A 1 96 ? 4.539 0.008 8.960 1.00 98.38 96 LEU A O 1
ATOM 682 N N . LEU A 1 97 ? 3.372 0.147 10.897 1.00 98.69 97 LEU A N 1
ATOM 683 C CA . LEU A 1 97 ? 2.911 -1.227 10.999 1.00 98.69 97 LEU A CA 1
ATOM 684 C C . LEU A 1 97 ? 1.398 -1.248 11.255 1.00 98.69 97 LEU A C 1
ATOM 686 O O . LEU A 1 97 ? 0.942 -0.776 12.294 1.00 98.69 97 LEU A O 1
ATOM 690 N N . ASN A 1 98 ? 0.632 -1.839 10.343 1.00 98.69 98 ASN A N 1
ATOM 691 C CA . ASN A 1 98 ? -0.790 -2.123 10.554 1.00 98.69 98 ASN A CA 1
ATOM 692 C C . ASN A 1 98 ? -0.979 -3.632 10.719 1.00 98.69 98 ASN A C 1
ATOM 694 O O . ASN A 1 98 ? -0.481 -4.403 9.898 1.00 98.69 98 ASN A O 1
ATOM 698 N N . VAL A 1 99 ? -1.662 -4.054 11.781 1.00 98.62 99 VAL A N 1
ATOM 699 C CA . VAL A 1 99 ? -1.944 -5.460 12.093 1.00 98.62 99 VAL A CA 1
ATOM 700 C C . VAL A 1 99 ? -3.440 -5.611 12.321 1.00 98.62 99 VAL A C 1
ATOM 702 O O . VAL A 1 99 ? -3.961 -5.073 13.290 1.00 98.62 99 VAL A O 1
ATOM 705 N N . ALA A 1 100 ? -4.101 -6.377 11.461 1.00 98.19 100 ALA A N 1
ATOM 706 C CA . ALA A 1 100 ? -5.518 -6.696 11.583 1.00 98.19 100 ALA A CA 1
ATOM 707 C C . ALA A 1 100 ? -5.730 -8.217 11.630 1.00 98.19 100 ALA A C 1
ATOM 709 O O . ALA A 1 100 ? -4.955 -8.966 11.028 1.00 98.19 100 ALA A O 1
ATOM 710 N N . GLN A 1 101 ? -6.787 -8.711 12.279 1.00 98.06 101 GLN A N 1
ATOM 711 C CA . GLN A 1 101 ? -7.247 -10.076 11.980 1.00 98.06 101 GLN A CA 1
ATOM 712 C C . GLN A 1 101 ? -8.089 -10.056 10.702 1.00 98.06 101 GLN A C 1
ATOM 714 O O . GLN A 1 101 ? -7.758 -10.731 9.726 1.00 98.06 101 GLN A O 1
ATOM 719 N N . LYS A 1 102 ? -9.119 -9.209 10.668 1.00 98.25 102 LYS A N 1
ATOM 720 C CA . LYS A 1 102 ? -9.946 -8.935 9.494 1.00 98.25 102 LYS A CA 1
ATOM 721 C C . LYS A 1 102 ? -9.912 -7.450 9.178 1.00 98.25 102 LYS A C 1
ATOM 723 O O . LYS A 1 102 ? -10.120 -6.619 10.053 1.00 98.25 102 LYS A O 1
ATOM 728 N N . ALA A 1 103 ? -9.678 -7.130 7.915 1.00 97.62 103 ALA A N 1
ATOM 729 C CA . ALA A 1 103 ? -9.719 -5.762 7.434 1.00 97.62 103 ALA A CA 1
ATOM 730 C C . ALA A 1 103 ? -10.570 -5.654 6.164 1.00 97.62 103 ALA A C 1
ATOM 732 O O . ALA A 1 103 ? -10.399 -6.415 5.208 1.00 97.62 103 ALA A O 1
ATOM 733 N N . TYR A 1 104 ? -11.447 -4.657 6.134 1.00 98.31 104 TYR A N 1
ATOM 734 C CA . TYR A 1 104 ? -12.231 -4.242 4.980 1.00 98.31 104 TYR A CA 1
ATOM 735 C C . TYR A 1 104 ? -11.865 -2.793 4.660 1.00 98.31 104 TYR A C 1
ATOM 737 O O . TYR A 1 104 ? -12.161 -1.880 5.428 1.00 98.31 104 TYR A O 1
ATOM 745 N N . GLY A 1 105 ? -11.206 -2.555 3.528 1.00 98.00 105 GLY A N 1
ATOM 746 C CA . GLY A 1 105 ? -10.759 -1.212 3.147 1.00 98.00 105 GLY A CA 1
ATOM 747 C C . GLY A 1 105 ? -9.259 -1.115 2.895 1.00 98.00 105 GLY A C 1
ATOM 748 O O . GLY A 1 105 ? -8.719 -1.882 2.105 1.00 98.00 105 GLY A O 1
ATOM 749 N N . MET A 1 106 ? -8.585 -0.114 3.455 1.00 98.56 106 MET A N 1
ATOM 750 C CA . MET A 1 106 ? -7.217 0.238 3.071 1.00 98.56 106 MET A CA 1
ATOM 751 C C . MET A 1 106 ? -6.266 0.221 4.263 1.00 98.56 106 MET A C 1
ATOM 753 O O . MET A 1 106 ? -6.537 0.849 5.278 1.00 98.56 106 MET A O 1
ATOM 757 N N . GLN A 1 107 ? -5.115 -0.427 4.100 1.00 98.56 107 GLN A N 1
ATOM 758 C CA . GLN A 1 107 ? -4.000 -0.326 5.042 1.00 98.56 107 GLN A CA 1
ATOM 759 C C . GLN A 1 107 ? -2.844 0.394 4.349 1.00 98.56 107 GLN A C 1
ATOM 761 O O . GLN A 1 107 ? -2.427 -0.015 3.266 1.00 98.56 107 GLN A O 1
ATOM 766 N N . ILE A 1 108 ? -2.342 1.473 4.943 1.00 98.62 108 ILE A N 1
ATOM 767 C CA . ILE A 1 108 ? -1.205 2.248 4.443 1.00 98.62 108 ILE A CA 1
ATOM 768 C C . ILE A 1 108 ? -0.095 2.182 5.482 1.00 98.62 108 ILE A C 1
ATOM 770 O O . ILE A 1 108 ? -0.230 2.717 6.585 1.00 98.62 108 ILE A O 1
ATOM 774 N N . GLY A 1 109 ? 1.024 1.564 5.121 1.00 97.75 109 GLY A N 1
ATOM 775 C CA . GLY A 1 109 ? 2.173 1.478 6.009 1.00 97.75 109 GLY A CA 1
ATOM 776 C C . GLY A 1 109 ? 3.409 0.904 5.357 1.00 97.75 109 GLY A C 1
ATOM 777 O O . GLY A 1 109 ? 3.368 0.459 4.218 1.00 97.75 109 GLY A O 1
ATOM 778 N N . LEU A 1 110 ? 4.538 0.902 6.065 1.00 97.69 110 LEU A N 1
ATOM 779 C CA . LEU A 1 110 ? 5.710 0.172 5.572 1.00 97.69 110 LEU A CA 1
ATOM 780 C C . LEU A 1 110 ? 5.429 -1.332 5.583 1.00 97.69 110 LEU A C 1
ATOM 782 O O . LEU A 1 110 ? 5.758 -2.031 4.624 1.00 97.69 110 LEU A O 1
ATOM 786 N N . PHE A 1 111 ? 4.774 -1.792 6.647 1.00 98.25 111 PHE A N 1
ATOM 787 C CA . PHE A 1 111 ? 4.397 -3.177 6.855 1.00 98.25 111 PHE A CA 1
ATOM 788 C C . PHE A 1 111 ? 2.904 -3.274 7.149 1.00 98.25 111 PHE A C 1
ATOM 790 O O . PHE A 1 111 ? 2.402 -2.640 8.074 1.00 98.25 111 PHE A O 1
ATOM 797 N N . ASN A 1 112 ? 2.202 -4.101 6.385 1.00 98.38 112 ASN A N 1
ATOM 798 C CA . ASN A 1 112 ? 0.810 -4.440 6.661 1.00 98.38 112 ASN A CA 1
ATOM 799 C C . ASN A 1 112 ? 0.701 -5.941 6.919 1.00 98.38 112 ASN A C 1
ATOM 801 O O . ASN A 1 112 ? 1.325 -6.741 6.217 1.00 98.38 112 ASN A O 1
ATOM 805 N N . TYR A 1 113 ? -0.092 -6.316 7.912 1.00 98.31 113 TYR A N 1
ATOM 806 C CA . TYR A 1 113 ? -0.443 -7.690 8.223 1.00 98.31 113 TYR A CA 1
ATOM 807 C C . TYR A 1 113 ? -1.955 -7.801 8.379 1.00 98.31 113 TYR A C 1
ATOM 809 O O . TYR A 1 113 ? -2.557 -7.038 9.133 1.00 98.31 113 TYR A O 1
ATOM 817 N N . ALA A 1 114 ? -2.546 -8.789 7.715 1.00 97.75 114 ALA A N 1
ATOM 818 C CA . ALA A 1 114 ? -3.923 -9.191 7.945 1.00 97.75 114 ALA A CA 1
ATOM 819 C C . ALA A 1 114 ? -4.056 -10.717 7.878 1.00 97.75 114 ALA A C 1
ATOM 821 O O . ALA A 1 114 ? -3.375 -11.365 7.075 1.00 97.75 114 ALA A O 1
ATOM 822 N N . GLU A 1 115 ? -4.942 -11.320 8.672 1.00 97.50 115 GLU A N 1
ATOM 823 C CA . GLU A 1 115 ? -5.328 -12.711 8.400 1.00 97.50 115 GLU A CA 1
ATOM 824 C C . GLU A 1 115 ? -6.208 -12.767 7.147 1.00 97.50 115 GLU A C 1
ATOM 826 O O . GLU A 1 115 ? -5.898 -13.505 6.214 1.00 97.50 115 GLU A O 1
ATOM 831 N N . SER A 1 116 ? -7.216 -11.895 7.086 1.00 97.06 116 SER A N 1
ATOM 832 C CA . SER A 1 116 ? -8.049 -11.650 5.910 1.00 97.06 116 SER A CA 1
ATOM 833 C C . SER A 1 116 ? -8.116 -10.154 5.604 1.00 97.06 116 SER A C 1
ATOM 835 O O . SER A 1 116 ? -8.340 -9.338 6.497 1.00 97.06 116 SER A O 1
ATOM 837 N N . LEU A 1 117 ? -7.932 -9.790 4.332 1.00 97.19 117 LEU A N 1
ATOM 838 C CA . LEU A 1 117 ? -8.046 -8.409 3.865 1.00 97.19 117 LEU A CA 1
ATOM 839 C C . LEU A 1 117 ? -8.857 -8.333 2.574 1.00 97.19 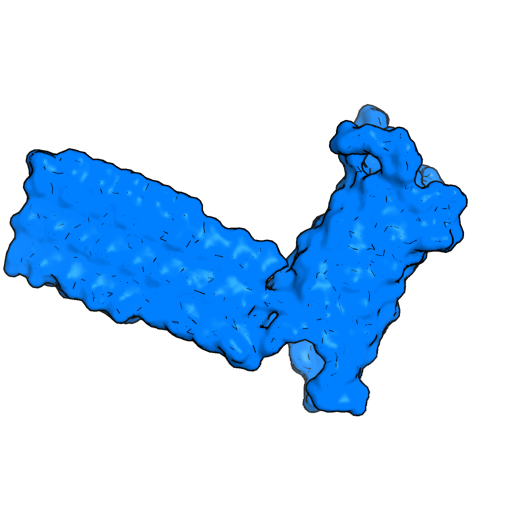117 LEU A C 1
ATOM 841 O O . LEU A 1 117 ? -8.379 -8.710 1.496 1.00 97.19 117 LEU A O 1
ATOM 845 N N . GLU A 1 118 ? -10.033 -7.726 2.674 1.00 97.00 118 GLU A N 1
ATOM 846 C CA . GLU A 1 118 ? -10.851 -7.306 1.544 1.00 97.00 118 GLU A CA 1
ATOM 847 C C . GLU A 1 118 ? -10.621 -5.821 1.251 1.00 97.00 118 GLU A C 1
ATOM 849 O O . GLU A 1 118 ? -11.345 -4.933 1.701 1.00 97.00 118 GLU A O 1
ATOM 854 N N . GLY A 1 119 ? -9.586 -5.537 0.464 1.00 96.44 119 GLY A N 1
ATOM 855 C CA . GLY A 1 119 ? -9.309 -4.179 0.015 1.00 96.44 119 GLY A CA 1
ATOM 856 C C . GLY A 1 119 ? -7.856 -3.958 -0.378 1.00 96.44 119 GLY A C 1
ATOM 857 O O . GLY A 1 119 ? -7.231 -4.867 -0.921 1.00 96.44 119 GLY A O 1
ATOM 858 N N . LEU A 1 120 ? -7.340 -2.747 -0.184 1.00 98.00 120 LEU A N 1
ATOM 859 C CA . LEU A 1 120 ? -6.063 -2.297 -0.732 1.00 98.00 120 LEU A CA 1
ATOM 860 C C . LEU A 1 120 ? -4.987 -2.183 0.361 1.00 98.00 120 LEU A C 1
ATOM 862 O O . LEU A 1 120 ? -5.006 -1.225 1.131 1.00 98.00 120 LEU A O 1
ATOM 866 N N . PRO A 1 121 ? -4.007 -3.095 0.411 1.00 97.62 121 PRO A N 1
ATOM 867 C CA . PRO A 1 121 ? -2.823 -2.897 1.229 1.00 97.62 121 PRO A CA 1
ATOM 868 C C . PRO A 1 121 ? -1.748 -2.146 0.433 1.00 97.62 121 PRO A C 1
ATOM 870 O O . PRO A 1 121 ? -1.221 -2.667 -0.551 1.00 97.62 121 PRO A O 1
ATOM 873 N N . ILE A 1 122 ? -1.393 -0.941 0.865 1.00 98.06 122 ILE A N 1
ATOM 874 C CA . ILE A 1 122 ? -0.285 -0.154 0.319 1.00 98.06 122 ILE A CA 1
ATOM 875 C C . ILE A 1 122 ? 0.877 -0.236 1.301 1.00 98.06 122 ILE A C 1
ATOM 877 O O . ILE A 1 122 ? 0.783 0.253 2.429 1.00 98.06 122 ILE A O 1
ATOM 881 N N . GLY A 1 123 ? 1.984 -0.837 0.873 1.00 96.06 123 GLY A N 1
ATOM 882 C CA . GLY A 1 123 ? 3.191 -0.851 1.682 1.00 96.06 123 GLY A CA 1
ATOM 883 C C . GLY A 1 123 ? 4.412 -1.439 1.010 1.00 96.06 123 GLY A C 1
ATOM 884 O O . GLY A 1 123 ? 4.345 -1.953 -0.105 1.00 96.06 123 GLY A O 1
ATOM 885 N N . LEU A 1 124 ? 5.550 -1.365 1.700 1.00 95.31 124 LEU A N 1
ATOM 886 C CA . LEU A 1 124 ? 6.774 -2.008 1.224 1.00 95.31 124 LEU A CA 1
ATOM 887 C C . LEU A 1 124 ? 6.579 -3.526 1.191 1.00 95.31 124 LEU A C 1
ATOM 889 O O . LEU A 1 124 ? 6.926 -4.182 0.210 1.00 95.31 124 LEU A O 1
ATOM 893 N N . ILE A 1 125 ? 5.982 -4.066 2.257 1.00 95.88 125 ILE A N 1
ATOM 894 C CA . ILE A 1 125 ? 5.571 -5.464 2.354 1.00 95.88 125 ILE A CA 1
ATOM 895 C C . ILE A 1 125 ? 4.182 -5.522 2.985 1.00 95.88 125 ILE A C 1
ATOM 897 O O . ILE A 1 125 ? 3.955 -4.982 4.065 1.00 95.88 125 ILE A O 1
ATOM 901 N N . SER A 1 126 ? 3.264 -6.226 2.330 1.00 97.44 126 SER A N 1
ATOM 902 C CA . SER A 1 126 ? 1.918 -6.462 2.846 1.00 97.44 126 SER A CA 1
ATOM 903 C C . SER A 1 126 ? 1.621 -7.953 2.877 1.00 97.44 126 SER A C 1
ATOM 905 O O . SER A 1 126 ? 1.480 -8.585 1.833 1.00 97.44 126 SER A O 1
ATOM 907 N N . PHE A 1 127 ? 1.549 -8.529 4.069 1.00 97.75 127 PHE A N 1
ATOM 908 C CA . PHE A 1 127 ? 1.285 -9.946 4.261 1.00 97.75 127 PHE A CA 1
ATOM 909 C C . PHE A 1 127 ? -0.193 -10.171 4.577 1.00 97.75 127 PHE A C 1
ATOM 911 O O . PHE A 1 127 ? -0.685 -9.719 5.607 1.00 97.75 127 PHE A O 1
ATOM 918 N N . VAL A 1 128 ? -0.889 -10.904 3.711 1.00 97.12 128 VAL A N 1
ATOM 919 C CA . VAL A 1 128 ? -2.260 -11.362 3.959 1.00 97.12 128 VAL A CA 1
ATOM 920 C C . VAL A 1 128 ? -2.219 -12.880 4.020 1.00 97.12 128 VAL A C 1
ATOM 922 O O . VAL A 1 128 ? -1.796 -13.503 3.052 1.00 97.12 128 VAL A O 1
ATOM 925 N N . ARG A 1 129 ? -2.599 -13.486 5.152 1.00 95.62 129 ARG A N 1
ATOM 926 C CA . ARG A 1 129 ? -2.357 -14.919 5.429 1.00 95.62 129 ARG A CA 1
ATOM 927 C C . ARG A 1 129 ? -2.869 -15.847 4.324 1.00 95.62 129 ARG A C 1
ATOM 929 O O . ARG A 1 129 ? -2.186 -16.814 3.988 1.00 95.62 129 ARG A O 1
ATOM 936 N N . ASP A 1 130 ? -4.023 -15.529 3.746 1.00 89.50 130 ASP A N 1
ATOM 937 C CA . ASP A 1 130 ? -4.652 -16.324 2.685 1.00 89.50 130 ASP A CA 1
ATOM 938 C C . ASP A 1 130 ? -3.926 -16.248 1.328 1.00 89.50 130 ASP A C 1
ATOM 940 O O . ASP A 1 130 ? -4.197 -17.045 0.426 1.00 89.50 130 ASP A O 1
ATOM 944 N N . TYR A 1 131 ? -2.983 -15.315 1.169 1.00 92.00 131 TYR A N 1
ATOM 945 C CA . TYR A 1 131 ? -2.282 -15.055 -0.083 1.00 92.00 131 TYR A CA 1
ATOM 946 C C . TYR A 1 131 ? -0.763 -15.143 0.111 1.00 92.00 131 TYR A C 1
ATOM 948 O O . TYR A 1 131 ? -0.152 -14.277 0.739 1.00 92.00 131 TYR A O 1
ATOM 956 N N . PRO A 1 132 ? -0.109 -16.182 -0.440 1.00 89.56 132 PRO A N 1
ATOM 957 C CA . PRO A 1 132 ? 1.319 -16.367 -0.250 1.00 89.56 132 PRO A CA 1
ATOM 958 C C . PRO A 1 132 ? 2.125 -15.272 -0.952 1.00 89.56 132 PRO A C 1
ATOM 960 O O . PRO A 1 132 ? 1.759 -14.787 -2.026 1.00 89.56 132 PRO A O 1
ATOM 963 N N . LEU A 1 133 ? 3.281 -14.958 -0.366 1.00 93.44 133 LEU A N 1
ATOM 964 C CA . LEU A 1 133 ? 4.323 -14.178 -1.022 1.00 93.44 133 LEU A CA 1
ATOM 965 C C . LEU A 1 133 ? 4.775 -14.901 -2.297 1.00 93.44 133 LEU A C 1
ATOM 967 O O . LEU A 1 133 ? 5.005 -16.112 -2.267 1.00 93.44 133 LEU A O 1
ATOM 971 N N . ARG A 1 134 ? 4.931 -14.160 -3.393 1.00 94.56 134 ARG A N 1
ATOM 972 C CA . ARG A 1 134 ? 5.402 -14.703 -4.673 1.00 94.56 134 ARG A CA 1
ATOM 973 C C . ARG A 1 134 ? 6.671 -14.014 -5.144 1.00 94.56 134 ARG A C 1
ATOM 975 O O . ARG A 1 134 ? 6.947 -12.875 -4.763 1.00 94.56 134 ARG A O 1
ATOM 982 N N . LEU A 1 135 ? 7.429 -14.718 -5.972 1.00 97.12 135 LEU A N 1
ATOM 983 C CA . LEU A 1 135 ? 8.604 -14.199 -6.653 1.00 97.12 135 LEU A CA 1
ATOM 984 C C . LEU A 1 135 ? 8.295 -14.018 -8.136 1.00 97.12 135 LEU A C 1
ATOM 986 O O . LEU A 1 135 ? 7.943 -14.968 -8.837 1.00 97.12 135 LEU A O 1
ATOM 990 N N . ASP A 1 136 ? 8.473 -12.796 -8.619 1.00 97.19 136 ASP A N 1
ATOM 991 C CA . ASP A 1 136 ? 8.341 -12.460 -10.030 1.00 97.19 136 ASP A CA 1
ATOM 992 C C . ASP A 1 136 ? 9.744 -12.293 -10.625 1.00 97.19 136 ASP A C 1
ATOM 994 O O . ASP A 1 136 ? 10.559 -11.521 -10.121 1.00 97.19 136 ASP A O 1
ATOM 998 N N . PHE A 1 137 ? 10.007 -13.000 -11.721 1.00 97.44 137 PHE A N 1
ATOM 999 C CA . PHE A 1 137 ? 11.216 -12.867 -12.526 1.00 97.44 137 PHE A CA 1
ATOM 1000 C C . PHE A 1 137 ? 10.812 -12.376 -13.906 1.00 97.44 137 PHE A C 1
ATOM 1002 O O . PHE A 1 137 ? 9.989 -13.013 -14.566 1.00 97.44 137 PHE A O 1
ATOM 1009 N N . TRP A 1 138 ? 11.374 -11.268 -14.375 1.00 96.44 138 TRP A N 1
ATOM 1010 C CA . TRP A 1 138 ? 11.069 -10.794 -15.722 1.00 96.44 138 TRP A CA 1
ATOM 1011 C C . TRP A 1 138 ? 12.250 -10.157 -16.417 1.00 96.44 138 TRP A C 1
ATOM 1013 O O . TRP A 1 138 ? 13.180 -9.633 -15.807 1.00 96.44 138 TRP A O 1
ATOM 1023 N N . TRP A 1 139 ? 12.151 -10.183 -17.733 1.00 95.56 139 TRP A N 1
ATOM 1024 C CA . TRP A 1 139 ? 12.936 -9.381 -18.641 1.00 95.56 139 TRP A CA 1
ATOM 1025 C C . TRP A 1 139 ? 12.040 -8.289 -19.233 1.00 95.56 139 TRP A C 1
ATOM 1027 O O . TRP A 1 139 ? 10.844 -8.509 -19.445 1.00 95.56 139 TRP A O 1
ATOM 1037 N N . SER A 1 140 ? 12.595 -7.108 -19.499 1.00 92.81 140 SER A N 1
ATOM 1038 C CA . SER A 1 140 ? 11.865 -6.028 -20.175 1.00 92.81 140 SER A CA 1
ATOM 1039 C C . SER A 1 140 ? 12.728 -5.279 -21.183 1.00 92.81 140 SER A C 1
ATOM 1041 O O . SER A 1 140 ? 13.947 -5.446 -21.203 1.00 92.81 140 SER A O 1
ATOM 1043 N N . GLU A 1 141 ? 12.093 -4.422 -21.984 1.00 88.75 141 GLU A N 1
ATOM 1044 C CA . GLU A 1 141 ? 12.729 -3.566 -22.992 1.00 88.75 141 GLU A CA 1
ATOM 1045 C C . GLU A 1 141 ? 13.890 -2.725 -22.462 1.00 88.75 141 GLU A C 1
ATOM 1047 O O . GLU A 1 141 ? 14.793 -2.394 -23.221 1.00 88.75 141 GLU A O 1
ATOM 1052 N N . THR A 1 142 ? 13.917 -2.425 -21.159 1.00 83.38 142 THR A N 1
ATOM 1053 C CA . THR A 1 142 ? 15.040 -1.738 -20.505 1.00 83.38 142 THR A CA 1
ATOM 1054 C C . THR A 1 142 ? 16.298 -2.613 -20.409 1.00 83.38 142 THR A C 1
ATOM 1056 O O . THR A 1 142 ? 17.116 -2.404 -19.523 1.00 83.38 142 THR A O 1
ATOM 1059 N N . ALA A 1 143 ? 16.368 -3.694 -21.202 1.00 67.75 143 ALA A N 1
ATOM 1060 C CA . ALA A 1 143 ? 17.283 -4.834 -21.104 1.00 67.75 143 ALA A CA 1
ATOM 1061 C C . ALA A 1 143 ? 17.475 -5.372 -19.672 1.00 67.75 143 ALA A C 1
ATOM 1063 O O . ALA A 1 143 ? 18.436 -6.075 -19.363 1.00 67.75 143 ALA A O 1
ATOM 1064 N N . ALA A 1 144 ? 16.529 -5.065 -18.787 1.00 80.00 144 ALA A N 1
ATOM 1065 C CA . ALA A 1 144 ? 16.674 -5.315 -17.372 1.00 80.00 144 ALA A CA 1
ATOM 1066 C C . ALA A 1 144 ? 16.158 -6.711 -17.043 1.00 80.00 144 ALA A C 1
ATOM 1068 O O . ALA A 1 144 ? 14.978 -7.013 -17.255 1.00 80.00 144 ALA A O 1
ATOM 1069 N N . LEU A 1 145 ? 17.038 -7.535 -16.482 1.00 93.38 145 LEU A N 1
ATOM 1070 C CA . LEU A 1 145 ? 16.657 -8.728 -15.744 1.00 93.38 145 LEU A CA 1
ATOM 1071 C C . LEU A 1 145 ? 16.249 -8.296 -14.345 1.00 93.38 145 LEU A C 1
ATOM 1073 O O . LEU A 1 145 ? 17.003 -7.613 -13.655 1.00 93.38 145 LEU A O 1
ATOM 1077 N N . SER A 1 146 ? 15.045 -8.676 -13.944 1.00 96.06 146 SER A N 1
ATOM 1078 C CA . SER A 1 146 ? 14.414 -8.167 -12.736 1.00 96.06 146 SER A CA 1
ATOM 1079 C C . SER A 1 146 ? 13.919 -9.305 -11.863 1.00 96.06 146 SER A C 1
ATOM 1081 O O . SER A 1 146 ? 13.410 -10.312 -12.362 1.00 96.06 146 SER A O 1
ATOM 1083 N N . VAL A 1 147 ? 14.044 -9.109 -10.556 1.00 97.38 147 VAL A N 1
ATOM 1084 C CA . VAL A 1 147 ? 13.487 -9.976 -9.522 1.00 97.38 147 VAL A CA 1
ATOM 1085 C C . VAL A 1 147 ? 12.646 -9.107 -8.601 1.00 97.38 147 VAL A C 1
ATOM 1087 O O . VAL A 1 147 ? 13.116 -8.053 -8.169 1.00 97.38 147 VAL A O 1
ATOM 1090 N N . ALA A 1 148 ? 11.430 -9.538 -8.272 1.00 97.50 148 ALA A N 1
ATOM 1091 C CA . ALA A 1 148 ? 10.625 -8.869 -7.260 1.00 97.50 148 ALA A CA 1
ATOM 1092 C C . ALA A 1 148 ? 9.944 -9.811 -6.287 1.00 97.50 148 ALA A C 1
ATOM 1094 O O . ALA A 1 148 ? 9.510 -10.908 -6.635 1.00 97.50 148 ALA A O 1
ATOM 1095 N N . LEU A 1 149 ? 9.787 -9.298 -5.072 1.00 97.81 149 LEU A N 1
ATOM 1096 C CA . LEU A 1 149 ? 8.869 -9.829 -4.083 1.00 97.81 149 LEU A CA 1
ATOM 1097 C C . LEU A 1 149 ? 7.490 -9.222 -4.333 1.00 97.81 149 LEU A C 1
ATOM 1099 O O . LEU A 1 149 ? 7.333 -8.000 -4.329 1.00 97.81 149 LEU A O 1
ATOM 1103 N N . ARG A 1 150 ? 6.494 -10.085 -4.530 1.00 97.25 150 ARG A N 1
ATOM 1104 C CA . ARG A 1 150 ? 5.082 -9.730 -4.646 1.00 97.25 150 ARG A CA 1
ATOM 1105 C C . ARG A 1 150 ? 4.365 -10.081 -3.347 1.00 97.25 150 ARG A C 1
ATOM 1107 O O . ARG A 1 150 ? 4.363 -11.240 -2.935 1.00 97.25 150 ARG A O 1
ATOM 1114 N N . SER A 1 151 ? 3.733 -9.087 -2.730 1.00 97.81 151 SER A N 1
ATOM 1115 C CA . SER A 1 151 ? 3.000 -9.223 -1.462 1.00 97.81 151 SER A CA 1
ATOM 1116 C C . SER A 1 151 ? 1.656 -8.496 -1.532 1.00 97.81 151 SER A C 1
ATOM 1118 O O . SER A 1 151 ? 1.551 -7.485 -2.218 1.00 97.81 151 SER A O 1
ATOM 1120 N N . GLY A 1 152 ? 0.612 -8.981 -0.868 1.00 96.62 152 GLY A N 1
ATOM 1121 C CA . GLY A 1 152 ? -0.712 -8.357 -0.878 1.00 96.62 152 GLY A CA 1
ATOM 1122 C C . GLY A 1 152 ? -1.819 -9.393 -0.757 1.00 96.62 152 GLY A C 1
ATOM 1123 O O . GLY A 1 152 ? -1.634 -10.411 -0.098 1.00 96.62 152 GLY A O 1
ATOM 1124 N N . ASN A 1 153 ? -2.954 -9.142 -1.406 1.00 94.88 153 ASN A N 1
ATOM 1125 C CA . ASN A 1 153 ? -4.067 -10.087 -1.485 1.00 94.88 153 ASN A CA 1
ATOM 1126 C C . ASN A 1 153 ? -4.334 -10.528 -2.935 1.00 94.88 153 ASN A C 1
ATOM 1128 O O . ASN A 1 153 ? -3.593 -10.206 -3.863 1.00 94.88 153 ASN A O 1
ATOM 1132 N N . GLY A 1 154 ? -5.418 -11.276 -3.145 1.00 91.31 154 GLY A N 1
ATOM 1133 C CA . GLY A 1 154 ? -5.789 -11.812 -4.457 1.00 91.31 154 GLY A CA 1
ATOM 1134 C C . GLY A 1 154 ? -6.194 -10.773 -5.503 1.00 91.31 154 GLY A C 1
ATOM 1135 O O . GLY A 1 154 ? -6.332 -11.130 -6.670 1.00 91.31 154 GLY A O 1
ATOM 1136 N N . ARG A 1 155 ? -6.402 -9.509 -5.114 1.00 95.06 155 ARG A N 1
ATOM 1137 C CA . ARG A 1 155 ? -6.842 -8.433 -6.015 1.00 95.06 155 ARG A CA 1
ATOM 1138 C C . ARG A 1 155 ? -5.820 -7.310 -6.146 1.00 95.06 155 ARG A C 1
ATOM 1140 O O . ARG A 1 155 ? -5.739 -6.717 -7.215 1.00 95.06 155 ARG A O 1
ATOM 1147 N N . TYR A 1 156 ? -5.052 -7.015 -5.105 1.00 97.88 156 TYR A N 1
ATOM 1148 C CA . TYR A 1 156 ? -4.084 -5.927 -5.064 1.00 97.88 156 TYR A CA 1
ATOM 1149 C C . TYR A 1 156 ? -2.763 -6.404 -4.480 1.00 97.88 156 TYR A C 1
ATOM 1151 O O . TYR A 1 156 ? -2.734 -7.162 -3.509 1.00 97.88 156 TYR A O 1
ATOM 1159 N N . TYR A 1 157 ? -1.664 -5.933 -5.054 1.00 97.50 157 TYR A N 1
ATOM 1160 C CA . TYR A 1 157 ? -0.329 -6.346 -4.653 1.00 97.50 157 TYR A CA 1
ATOM 1161 C C . TYR A 1 157 ? 0.665 -5.189 -4.682 1.00 97.50 157 TYR A C 1
ATOM 1163 O O . TYR A 1 157 ? 0.562 -4.275 -5.495 1.00 97.50 157 TYR A O 1
ATOM 1171 N N . ASN A 1 158 ? 1.666 -5.283 -3.818 1.00 98.25 158 ASN A N 1
ATOM 1172 C CA . ASN A 1 158 ? 2.871 -4.476 -3.806 1.00 98.25 158 ASN A CA 1
ATOM 1173 C C . ASN A 1 158 ? 4.005 -5.282 -4.445 1.00 98.25 158 ASN A C 1
ATOM 1175 O O . ASN A 1 158 ? 4.075 -6.506 -4.283 1.00 98.25 158 ASN A O 1
ATOM 1179 N N . LEU A 1 159 ? 4.896 -4.590 -5.144 1.00 97.75 159 LEU A N 1
ATOM 1180 C CA . LEU A 1 159 ? 6.122 -5.135 -5.710 1.00 97.75 159 LEU A CA 1
ATOM 1181 C C . LEU A 1 159 ? 7.314 -4.409 -5.103 1.00 97.75 159 LEU A C 1
ATOM 1183 O O . LEU A 1 159 ? 7.351 -3.183 -5.113 1.00 97.75 159 LEU A O 1
ATOM 1187 N N . LEU A 1 160 ? 8.300 -5.165 -4.636 1.00 97.69 160 LEU A N 1
ATOM 1188 C CA . LEU A 1 160 ? 9.632 -4.650 -4.337 1.00 97.69 160 LEU A CA 1
ATOM 1189 C C . LEU A 1 160 ? 10.616 -5.326 -5.282 1.00 97.69 160 LEU A C 1
ATOM 1191 O O . LEU A 1 160 ? 10.802 -6.539 -5.202 1.00 97.69 160 LEU A O 1
ATOM 1195 N N . ALA A 1 161 ? 11.200 -4.547 -6.185 1.00 97.00 161 ALA A N 1
ATOM 1196 C CA . ALA A 1 161 ? 11.968 -5.026 -7.319 1.00 97.00 161 ALA A CA 1
ATOM 1197 C C . ALA A 1 161 ? 13.425 -4.570 -7.256 1.00 97.00 161 ALA A C 1
ATOM 1199 O O . ALA A 1 161 ? 13.713 -3.418 -6.933 1.00 97.00 161 ALA A O 1
ATOM 1200 N N . ILE A 1 162 ? 14.330 -5.453 -7.662 1.00 95.31 162 ILE A N 1
ATOM 1201 C CA . ILE A 1 162 ? 15.682 -5.096 -8.080 1.00 95.31 162 ILE A CA 1
ATOM 1202 C C . ILE A 1 162 ? 15.864 -5.544 -9.525 1.00 95.31 162 ILE A C 1
ATOM 1204 O O . ILE A 1 162 ? 15.458 -6.648 -9.894 1.00 95.31 162 ILE A O 1
ATOM 1208 N N . SER A 1 163 ? 16.454 -4.685 -10.348 1.00 93.06 163 SER A N 1
ATOM 1209 C CA . SER A 1 163 ? 16.690 -4.994 -11.759 1.00 93.06 163 SER A CA 1
ATOM 1210 C C . SER A 1 163 ? 18.101 -4.608 -12.158 1.00 93.06 163 SER A C 1
ATOM 1212 O O . SER A 1 163 ? 18.593 -3.582 -11.706 1.00 93.06 163 SER A O 1
ATOM 1214 N N . ALA A 1 164 ? 18.737 -5.392 -13.018 1.00 90.56 164 ALA A N 1
ATOM 1215 C CA . ALA A 1 164 ? 20.056 -5.096 -13.562 1.00 90.56 164 ALA A CA 1
ATOM 1216 C C . ALA A 1 164 ? 20.025 -5.225 -15.082 1.00 90.56 164 ALA A C 1
ATOM 1218 O O . ALA A 1 164 ? 19.387 -6.139 -15.612 1.00 90.56 164 ALA A O 1
ATOM 1219 N N . ASN A 1 165 ? 20.721 -4.328 -15.772 1.00 85.88 165 ASN A N 1
ATOM 1220 C CA . ASN A 1 165 ? 20.894 -4.382 -17.214 1.00 85.88 165 ASN A CA 1
ATOM 1221 C C . ASN A 1 165 ? 22.337 -4.810 -17.542 1.00 85.88 165 ASN A C 1
ATOM 1223 O O . ASN A 1 165 ? 23.249 -3.992 -17.453 1.00 85.88 165 ASN A O 1
ATOM 1227 N N . PRO A 1 166 ? 22.568 -6.087 -17.898 1.00 78.06 166 PRO A N 1
ATOM 1228 C CA . PRO A 1 166 ? 23.898 -6.579 -18.252 1.00 78.06 166 PRO A CA 1
ATOM 1229 C C . PRO A 1 166 ? 24.231 -6.434 -19.747 1.00 78.06 166 PRO A C 1
ATOM 1231 O O . PRO A 1 166 ? 25.285 -6.905 -20.167 1.00 78.06 166 PRO A O 1
ATOM 1234 N N . TYR A 1 167 ? 23.322 -5.894 -20.567 1.00 73.62 167 TYR A N 1
ATOM 1235 C CA . TYR A 1 167 ? 23.432 -5.925 -22.031 1.00 73.62 167 TYR A CA 1
ATOM 1236 C C . TYR A 1 167 ? 23.838 -4.582 -22.653 1.00 73.62 167 TYR A C 1
ATOM 1238 O O . TYR A 1 167 ? 24.165 -4.559 -23.837 1.00 73.62 167 TYR A O 1
ATOM 1246 N N . GLN A 1 168 ? 23.804 -3.491 -21.884 1.00 71.31 168 GLN A N 1
ATOM 1247 C CA . GLN A 1 168 ? 24.258 -2.163 -22.307 1.00 71.31 168 GLN A CA 1
ATOM 1248 C C . GLN A 1 168 ? 25.757 -1.972 -22.043 1.00 71.31 168 GLN A C 1
ATOM 1250 O O . GLN A 1 168 ? 26.333 -2.650 -21.192 1.00 71.31 168 GLN A O 1
ATOM 1255 N N . GLU A 1 169 ? 26.389 -1.041 -22.769 1.00 69.88 169 GLU A N 1
ATOM 1256 C CA . GLU A 1 169 ? 27.815 -0.714 -22.581 1.00 69.88 169 GLU A CA 1
ATOM 1257 C C . GLU A 1 169 ? 28.109 -0.178 -21.172 1.00 69.88 169 GLU A C 1
ATOM 1259 O O . GLU A 1 169 ? 29.146 -0.502 -20.594 1.00 69.88 169 GLU A O 1
ATOM 1264 N N . ASN A 1 170 ? 27.166 0.576 -20.601 1.00 73.25 170 ASN A N 1
ATOM 1265 C CA . ASN A 1 170 ? 27.209 1.037 -19.219 1.00 73.25 170 ASN A CA 1
ATOM 1266 C C . ASN A 1 170 ? 26.330 0.133 -18.351 1.00 73.25 170 ASN A C 1
ATOM 1268 O O . ASN A 1 170 ? 25.177 -0.143 -18.684 1.00 73.25 170 ASN A O 1
ATOM 1272 N N . PHE A 1 171 ? 26.878 -0.341 -17.231 1.00 79.25 171 PHE A N 1
ATOM 1273 C CA . PHE A 1 171 ? 26.104 -1.129 -16.282 1.00 79.25 171 PHE A CA 1
ATOM 1274 C C . PHE A 1 171 ? 25.180 -0.214 -15.478 1.00 79.25 171 PHE A C 1
ATOM 1276 O O . PHE A 1 171 ? 25.636 0.695 -14.783 1.00 79.25 171 PHE A O 1
ATOM 1283 N N . HIS A 1 172 ? 23.884 -0.517 -15.510 1.00 80.62 172 HIS A N 1
ATOM 1284 C CA . HIS A 1 172 ? 22.889 0.137 -14.668 1.00 80.62 172 HIS A CA 1
ATOM 1285 C C . HIS A 1 172 ? 22.081 -0.885 -13.890 1.00 80.62 172 HIS A C 1
ATOM 1287 O O . HIS A 1 172 ? 21.751 -1.977 -14.372 1.00 80.62 172 HIS A O 1
ATOM 1293 N N . TRP A 1 173 ? 21.701 -0.497 -12.681 1.00 87.19 173 TRP A N 1
ATOM 1294 C CA . TRP A 1 173 ? 20.796 -1.266 -11.843 1.00 87.19 173 TRP A CA 1
ATOM 1295 C C . TRP A 1 173 ? 19.722 -0.361 -11.255 1.00 87.19 173 TRP A C 1
ATOM 1297 O O . TRP A 1 173 ? 19.859 0.857 -11.193 1.00 87.19 173 TRP A O 1
ATOM 1307 N N . THR A 1 174 ? 18.606 -0.961 -10.863 1.00 90.25 174 THR A N 1
ATOM 1308 C CA . THR A 1 174 ? 17.454 -0.235 -10.342 1.00 90.25 174 THR A CA 1
ATOM 1309 C C . THR A 1 174 ? 16.920 -0.900 -9.094 1.00 90.25 174 THR A C 1
ATOM 1311 O O . THR A 1 174 ? 16.901 -2.130 -8.997 1.00 90.25 174 THR A O 1
ATOM 1314 N N . VAL A 1 175 ? 16.421 -0.080 -8.178 1.00 93.06 175 VAL A N 1
ATOM 1315 C CA . VAL A 1 175 ? 15.539 -0.519 -7.095 1.00 93.06 175 VAL A CA 1
ATOM 1316 C C . VAL A 1 175 ? 14.192 0.123 -7.336 1.00 93.06 175 VAL A C 1
ATOM 1318 O O . VAL A 1 175 ? 14.126 1.322 -7.608 1.00 93.06 175 VAL A O 1
ATOM 1321 N N . GLY A 1 176 ? 13.127 -0.665 -7.261 1.00 94.69 176 GLY A N 1
ATOM 1322 C CA . GLY A 1 176 ? 11.788 -0.167 -7.510 1.00 94.69 176 GLY A CA 1
ATOM 1323 C C . GLY A 1 176 ? 10.750 -0.662 -6.526 1.00 94.69 176 GLY A C 1
ATOM 1324 O O . GLY A 1 176 ? 10.841 -1.765 -5.990 1.00 94.69 176 GLY A O 1
ATOM 1325 N N . TRP A 1 177 ? 9.739 0.171 -6.323 1.00 97.06 177 TRP A N 1
ATOM 1326 C CA . TRP A 1 177 ? 8.518 -0.175 -5.614 1.00 97.06 177 TRP A CA 1
ATOM 1327 C C . TRP A 1 177 ? 7.328 0.010 -6.550 1.00 97.06 177 TRP A C 1
ATOM 1329 O O . TRP A 1 177 ? 7.311 0.932 -7.367 1.00 97.06 177 TRP A O 1
ATOM 1339 N N . GLY A 1 178 ? 6.330 -0.858 -6.446 1.00 97.44 178 GLY A N 1
ATOM 1340 C CA . GLY A 1 178 ? 5.147 -0.775 -7.284 1.00 97.44 178 GLY A CA 1
ATOM 1341 C C . GLY A 1 178 ? 3.881 -1.245 -6.604 1.00 97.44 178 GLY A C 1
ATOM 1342 O O . GLY A 1 178 ? 3.918 -1.996 -5.632 1.00 97.44 178 GLY A O 1
ATOM 1343 N N . LEU A 1 179 ? 2.760 -0.823 -7.173 1.00 98.19 179 LEU A N 1
ATOM 1344 C CA . LEU A 1 179 ? 1.420 -1.209 -6.769 1.00 98.19 179 LEU A CA 1
ATOM 1345 C C . LEU A 1 179 ? 0.664 -1.712 -7.994 1.00 98.19 179 LEU A C 1
ATOM 1347 O O . LEU A 1 179 ? 0.698 -1.093 -9.060 1.00 98.19 179 LEU A O 1
ATOM 1351 N N . GLY A 1 180 ? -0.035 -2.827 -7.837 1.00 97.69 180 GLY A N 1
ATOM 1352 C CA . GLY A 1 180 ? -0.774 -3.443 -8.919 1.00 97.69 180 GLY A CA 1
ATOM 1353 C C . GLY A 1 180 ? -2.100 -4.038 -8.506 1.00 97.69 180 GLY A C 1
ATOM 1354 O O . GLY A 1 180 ? -2.408 -4.216 -7.327 1.00 97.69 180 GLY A O 1
ATOM 1355 N N . ARG A 1 181 ? -2.886 -4.342 -9.530 1.00 97.75 181 ARG A N 1
ATOM 1356 C CA . ARG A 1 181 ? -4.177 -5.003 -9.453 1.00 97.75 181 ARG A CA 1
ATOM 1357 C C . ARG A 1 181 ? -4.125 -6.278 -10.280 1.00 97.75 181 ARG A C 1
ATOM 1359 O O . ARG A 1 181 ? -3.706 -6.242 -11.434 1.00 97.75 181 ARG A O 1
ATOM 1366 N N . ALA A 1 182 ? -4.581 -7.373 -9.692 1.00 95.50 182 ALA A N 1
ATOM 1367 C CA . ALA A 1 182 ? -4.763 -8.650 -10.358 1.00 95.50 182 ALA A CA 1
ATOM 1368 C C . ALA A 1 182 ? -6.243 -8.868 -10.689 1.00 95.50 182 ALA A C 1
ATOM 1370 O O . ALA A 1 182 ? -7.121 -8.671 -9.842 1.00 95.50 182 ALA A O 1
ATOM 1371 N N . GLU A 1 183 ? -6.526 -9.279 -11.922 1.00 95.44 183 GLU A N 1
ATOM 1372 C CA . GLU A 1 183 ? -7.878 -9.562 -12.395 1.00 95.44 183 GLU A CA 1
ATOM 1373 C C . GLU A 1 183 ? -7.927 -10.917 -13.107 1.00 95.44 183 GLU A C 1
ATOM 1375 O O . GLU A 1 183 ? -7.352 -11.120 -14.176 1.00 95.44 183 GLU A O 1
ATOM 1380 N N . GLY A 1 184 ? -8.618 -11.884 -12.501 1.00 94.06 184 GLY A N 1
ATOM 1381 C CA . GLY A 1 184 ? -8.831 -13.193 -13.112 1.00 94.06 184 GLY A CA 1
ATOM 1382 C C . GLY A 1 184 ? -9.783 -13.092 -14.305 1.00 94.06 184 GLY A C 1
ATOM 1383 O O . GLY A 1 184 ? -10.907 -12.622 -14.160 1.00 94.06 184 GLY A O 1
ATOM 1384 N N . LEU A 1 185 ? -9.354 -13.570 -15.475 1.00 92.12 185 LEU A N 1
ATOM 1385 C CA . LEU A 1 185 ? -10.184 -13.611 -16.687 1.00 92.12 185 LEU A CA 1
ATOM 1386 C C . LEU A 1 185 ? -10.876 -14.967 -16.864 1.00 92.12 185 LEU A C 1
ATOM 1388 O O . LEU A 1 185 ? -12.018 -15.053 -17.308 1.00 92.12 185 LEU A O 1
ATOM 1392 N N . SER A 1 186 ? -10.165 -16.050 -16.557 1.00 92.50 186 SER A N 1
ATOM 1393 C CA . SER A 1 186 ? -10.671 -17.422 -16.623 1.00 92.50 186 SER A CA 1
ATOM 1394 C C . SER A 1 186 ? -9.990 -18.274 -15.553 1.00 92.50 186 SER A C 1
ATOM 1396 O O . SER A 1 186 ? -9.187 -17.769 -14.775 1.00 92.50 186 SER A O 1
ATOM 1398 N N . ARG A 1 187 ? -10.267 -19.584 -15.527 1.00 88.56 187 ARG A N 1
ATOM 1399 C CA . ARG A 1 187 ? -9.653 -20.505 -14.554 1.00 88.56 187 ARG A CA 1
ATOM 1400 C C . ARG A 1 187 ? -8.119 -20.530 -14.601 1.00 88.56 187 ARG A C 1
ATOM 1402 O O . ARG A 1 187 ? -7.508 -20.805 -13.579 1.00 88.56 187 ARG A O 1
ATOM 1409 N N . ASN A 1 188 ? -7.517 -20.259 -15.764 1.00 93.06 188 ASN A N 1
ATOM 1410 C CA . ASN A 1 188 ? -6.071 -20.400 -15.980 1.00 93.06 188 ASN A CA 1
ATOM 1411 C C . ASN A 1 188 ? -5.450 -19.149 -16.627 1.00 93.06 188 ASN A C 1
ATOM 1413 O O . ASN A 1 188 ? -4.378 -19.239 -17.229 1.00 93.06 188 ASN A O 1
ATOM 1417 N N . SER A 1 189 ? -6.143 -18.008 -16.613 1.00 95.44 189 SER A N 1
ATOM 1418 C CA . SER A 1 189 ? -5.637 -16.771 -17.214 1.00 95.44 189 SER A CA 1
ATOM 1419 C C . SER A 1 189 ? -6.057 -15.542 -16.431 1.00 95.44 189 SER A C 1
ATOM 1421 O O . SER A 1 189 ? -7.192 -15.462 -15.956 1.00 95.44 189 SER A O 1
ATOM 1423 N N . TYR A 1 190 ? -5.179 -14.550 -16.399 1.00 96.19 190 TYR A N 1
ATOM 1424 C CA . TYR A 1 190 ? -5.387 -13.295 -15.691 1.00 96.19 190 TYR A CA 1
ATOM 1425 C C . TYR A 1 190 ? -4.889 -12.107 -16.514 1.00 96.19 190 TYR A C 1
ATOM 1427 O O . TYR A 1 190 ? -4.099 -12.260 -17.450 1.00 96.19 190 TYR A O 1
ATOM 1435 N N . LEU A 1 191 ? -5.376 -10.930 -16.141 1.00 97.81 191 LEU A N 1
ATOM 1436 C CA . LEU A 1 191 ? -4.889 -9.637 -16.573 1.00 97.81 191 LEU A CA 1
ATOM 1437 C C . LEU A 1 191 ? -4.445 -8.869 -15.327 1.00 97.81 191 LEU A C 1
ATOM 1439 O O . LEU A 1 191 ? -5.267 -8.509 -14.490 1.00 97.81 191 LEU A O 1
ATOM 1443 N N . ASP A 1 192 ? -3.147 -8.631 -15.201 1.00 97.81 192 ASP A N 1
ATOM 1444 C CA . ASP A 1 192 ? -2.602 -7.773 -14.155 1.00 97.81 192 ASP A CA 1
ATOM 1445 C C . ASP A 1 192 ? -2.358 -6.372 -14.735 1.00 97.81 192 ASP A C 1
ATOM 1447 O O . ASP A 1 192 ? -2.042 -6.209 -15.916 1.00 97.81 192 ASP A O 1
ATOM 1451 N N . THR A 1 193 ? -2.488 -5.336 -13.915 1.00 98.19 193 THR A N 1
ATOM 1452 C CA . THR A 1 193 ? -2.025 -3.983 -14.246 1.00 98.19 193 THR A CA 1
ATOM 1453 C C . THR A 1 193 ? -1.271 -3.424 -13.059 1.00 98.19 193 THR A C 1
ATOM 1455 O O . THR A 1 193 ? -1.792 -3.452 -11.946 1.00 98.19 193 THR A O 1
ATOM 1458 N N . ASP A 1 194 ? -0.068 -2.903 -13.275 1.00 97.75 194 ASP A N 1
ATOM 1459 C CA . ASP A 1 194 ? 0.714 -2.291 -12.205 1.00 97.75 194 ASP A CA 1
ATOM 1460 C C . ASP A 1 194 ? 1.477 -1.049 -12.635 1.00 97.75 194 ASP A C 1
ATOM 1462 O O . ASP A 1 194 ? 1.811 -0.858 -13.803 1.00 97.75 194 ASP A O 1
ATOM 1466 N N . PHE A 1 195 ? 1.711 -0.200 -11.642 1.00 98.00 195 PHE A N 1
ATOM 1467 C CA . PHE A 1 195 ? 2.531 0.991 -11.718 1.00 98.00 195 PHE A CA 1
ATOM 1468 C C . PHE A 1 195 ? 3.740 0.804 -10.808 1.00 98.00 195 PHE A C 1
ATOM 1470 O O . PHE A 1 195 ? 3.596 0.404 -9.652 1.00 98.00 195 PHE A O 1
ATOM 1477 N N . MET A 1 196 ? 4.926 1.100 -11.324 1.00 97.31 196 MET A N 1
ATOM 1478 C CA . MET A 1 196 ? 6.187 0.969 -10.612 1.00 97.31 196 MET A CA 1
ATOM 1479 C C . MET A 1 196 ? 7.000 2.252 -10.719 1.00 97.31 196 MET A C 1
ATOM 1481 O O . MET A 1 196 ? 7.018 2.918 -11.755 1.00 97.31 196 MET A O 1
ATOM 1485 N N . ILE A 1 197 ? 7.709 2.550 -9.642 1.00 96.06 197 ILE A N 1
ATOM 1486 C CA . ILE A 1 197 ? 8.668 3.637 -9.518 1.00 96.06 197 ILE A CA 1
ATOM 1487 C C . ILE A 1 197 ? 10.029 2.988 -9.302 1.00 96.06 197 ILE A C 1
ATOM 1489 O O . ILE A 1 197 ? 10.188 2.234 -8.346 1.00 96.06 197 ILE A O 1
ATOM 1493 N N . HIS A 1 198 ? 10.994 3.269 -10.169 1.00 93.81 198 HIS A N 1
ATOM 1494 C CA . HIS A 1 198 ? 12.359 2.765 -10.090 1.00 93.81 198 HIS A CA 1
ATOM 1495 C C . HIS A 1 198 ? 13.339 3.927 -9.965 1.00 93.81 198 HIS A C 1
ATOM 1497 O O . HIS A 1 198 ? 13.331 4.832 -10.796 1.00 93.81 198 HIS A O 1
ATOM 1503 N N . GLN A 1 199 ? 14.220 3.868 -8.973 1.00 91.25 199 GLN A N 1
ATOM 1504 C CA . GLN A 1 199 ? 15.442 4.664 -8.982 1.00 91.25 199 GLN A CA 1
ATOM 1505 C C . GLN A 1 199 ? 16.476 3.931 -9.838 1.00 91.25 199 GLN A C 1
ATOM 1507 O O . GLN A 1 199 ? 16.698 2.735 -9.629 1.00 91.25 199 GLN A O 1
ATOM 1512 N N . VAL A 1 200 ? 17.083 4.626 -10.796 1.00 87.88 200 VAL A N 1
ATOM 1513 C CA . VAL A 1 200 ? 18.128 4.097 -11.680 1.00 87.88 200 VAL A CA 1
ATOM 1514 C C . VAL A 1 200 ? 19.491 4.569 -11.185 1.00 87.88 200 VAL A C 1
ATOM 1516 O O . VAL A 1 200 ? 19.681 5.750 -10.908 1.00 87.88 200 VAL A O 1
ATOM 1519 N N . TYR A 1 201 ? 20.433 3.638 -11.086 1.00 85.31 201 TYR A N 1
ATOM 1520 C CA . TYR A 1 201 ? 21.808 3.877 -10.665 1.00 85.31 201 TYR A CA 1
ATOM 1521 C C . TYR A 1 201 ? 22.764 3.478 -11.791 1.00 85.31 201 TYR A C 1
ATOM 1523 O O . TYR A 1 201 ? 22.652 2.371 -12.327 1.00 85.31 201 TYR A O 1
ATOM 1531 N N . SER A 1 202 ? 23.693 4.369 -12.131 1.00 75.94 202 SER A N 1
ATOM 1532 C CA . SER A 1 202 ? 24.752 4.177 -13.127 1.00 75.94 202 SER A CA 1
ATOM 1533 C C . SER A 1 202 ? 26.075 3.785 -12.469 1.00 75.94 202 SER A C 1
ATOM 1535 O O . SER A 1 202 ? 26.377 4.193 -11.345 1.00 75.94 202 SER A O 1
ATOM 1537 N N . ASP A 1 203 ? 26.873 2.961 -13.150 1.00 65.94 203 ASP A N 1
ATOM 1538 C CA . ASP A 1 203 ? 28.226 2.631 -12.695 1.00 65.94 203 ASP A CA 1
ATOM 1539 C C . ASP A 1 203 ? 29.144 3.864 -12.792 1.00 65.94 203 ASP A C 1
ATOM 1541 O O . ASP A 1 203 ? 29.247 4.503 -13.838 1.00 65.94 203 ASP A O 1
ATOM 1545 N N . GLY A 1 204 ? 29.793 4.227 -11.682 1.00 58.41 204 GLY A N 1
ATOM 1546 C CA . GLY A 1 204 ? 30.636 5.426 -11.568 1.00 58.41 204 GLY A CA 1
ATOM 1547 C C . GLY A 1 204 ? 29.911 6.736 -11.219 1.00 58.41 204 GLY A C 1
ATOM 1548 O O . GLY A 1 204 ? 30.591 7.722 -10.928 1.00 58.41 204 GLY A O 1
ATOM 1549 N N . GLY A 1 205 ? 28.573 6.751 -11.189 1.00 52.22 205 GLY A N 1
ATOM 1550 C CA . GLY A 1 205 ? 27.762 7.880 -10.719 1.00 52.22 205 GLY A CA 1
ATOM 1551 C C . GLY A 1 205 ? 27.697 7.951 -9.188 1.00 52.22 205 GLY A C 1
ATOM 1552 O O . GLY A 1 205 ? 27.656 6.930 -8.497 1.00 52.22 205 GLY A O 1
ATOM 1553 N N . GLY A 1 206 ? 27.717 9.164 -8.630 1.00 52.06 206 GLY A N 1
ATOM 1554 C CA . GLY A 1 206 ? 27.462 9.373 -7.202 1.00 52.06 206 GLY A CA 1
ATOM 1555 C C . GLY A 1 206 ? 26.003 9.071 -6.836 1.00 52.06 206 GLY A C 1
ATOM 1556 O O . GLY A 1 206 ? 25.149 8.911 -7.702 1.00 52.06 206 GLY A O 1
ATOM 1557 N N . LEU A 1 207 ? 25.679 9.064 -5.539 1.00 55.34 207 LEU A N 1
ATOM 1558 C CA . LEU A 1 207 ? 24.280 9.007 -5.067 1.00 55.34 207 LEU A CA 1
ATOM 1559 C C . LEU A 1 207 ? 23.446 10.243 -5.476 1.00 55.34 207 LEU A C 1
ATOM 1561 O O . LEU A 1 207 ? 22.247 10.275 -5.203 1.00 55.34 207 LEU A O 1
ATOM 1565 N N . ASP A 1 208 ? 24.089 11.237 -6.093 1.00 58.22 208 ASP A N 1
ATOM 1566 C CA . ASP A 1 208 ? 23.515 12.521 -6.490 1.00 58.22 208 ASP A CA 1
ATOM 1567 C C . ASP A 1 208 ? 22.843 12.478 -7.879 1.00 58.22 208 ASP A C 1
ATOM 1569 O O . ASP A 1 208 ? 22.104 13.399 -8.217 1.00 58.22 208 ASP A O 1
ATOM 1573 N N . ASP A 1 209 ? 23.032 11.409 -8.667 1.00 63.81 209 ASP A N 1
ATOM 1574 C CA . ASP A 1 209 ? 22.373 11.267 -9.971 1.00 63.81 209 ASP A CA 1
ATOM 1575 C C . ASP A 1 209 ? 20.896 10.866 -9.792 1.00 63.81 209 ASP A C 1
ATOM 1577 O O . ASP A 1 209 ? 20.544 9.740 -9.412 1.00 63.81 209 ASP A O 1
ATOM 1581 N N . HIS A 1 210 ? 19.994 11.807 -10.072 1.00 70.06 210 HIS A N 1
ATOM 1582 C CA . HIS A 1 210 ? 18.552 11.629 -9.919 1.00 70.06 210 HIS A CA 1
ATOM 1583 C C . HIS A 1 210 ? 17.897 11.092 -11.197 1.00 70.06 210 HIS A C 1
ATOM 1585 O O . HIS A 1 210 ? 17.271 11.826 -11.958 1.00 70.06 210 HIS A O 1
ATOM 1591 N N . ASN A 1 211 ? 17.988 9.776 -11.396 1.00 85.50 211 ASN A N 1
ATOM 1592 C CA . ASN A 1 211 ? 17.337 9.088 -12.511 1.00 85.50 211 ASN A CA 1
ATOM 1593 C C . ASN A 1 211 ? 16.106 8.307 -12.027 1.00 85.50 211 ASN A C 1
ATOM 1595 O O . ASN A 1 211 ? 16.228 7.265 -11.379 1.00 85.50 211 ASN A O 1
ATOM 1599 N N . LEU A 1 212 ? 14.909 8.808 -12.342 1.00 90.06 212 LEU A N 1
ATOM 1600 C CA . LEU A 1 212 ? 13.634 8.216 -11.927 1.00 90.06 212 LEU A CA 1
ATOM 1601 C C . LEU A 1 212 ? 12.907 7.616 -13.130 1.00 90.06 212 LEU A C 1
ATOM 1603 O O . LEU A 1 212 ? 12.467 8.335 -14.026 1.00 90.06 212 LEU A O 1
ATOM 1607 N N . LEU A 1 213 ? 12.720 6.300 -13.121 1.00 92.38 213 LEU A N 1
ATOM 1608 C CA . LEU A 1 213 ? 11.969 5.569 -14.134 1.00 92.38 213 LEU A CA 1
ATOM 1609 C C . LEU A 1 213 ? 10.595 5.168 -13.589 1.00 92.38 213 LEU A C 1
ATOM 1611 O O . LEU A 1 213 ? 10.480 4.341 -12.687 1.00 92.38 213 LEU A O 1
ATOM 1615 N N . LEU A 1 214 ? 9.536 5.712 -14.179 1.00 95.81 214 LEU A N 1
ATOM 1616 C CA . LEU A 1 214 ? 8.166 5.263 -13.957 1.00 95.81 214 LEU A CA 1
ATOM 1617 C C . LEU A 1 214 ? 7.788 4.241 -15.027 1.00 95.81 214 LEU A C 1
ATOM 1619 O O . LEU A 1 214 ? 7.997 4.479 -16.217 1.00 95.81 214 LEU A O 1
ATOM 1623 N N . LYS A 1 215 ? 7.203 3.118 -14.612 1.00 96.56 215 LYS A N 1
ATOM 1624 C CA . LYS A 1 215 ? 6.792 2.033 -15.508 1.00 96.56 215 LYS A CA 1
ATOM 1625 C C . LYS A 1 215 ? 5.347 1.642 -15.222 1.00 96.56 215 LYS A C 1
ATOM 1627 O O . LYS A 1 215 ? 5.018 1.247 -14.109 1.00 96.56 215 LYS A O 1
ATOM 1632 N N . LEU A 1 216 ? 4.488 1.731 -16.232 1.00 98.12 216 LEU A N 1
ATOM 1633 C CA . LEU A 1 216 ? 3.131 1.184 -16.205 1.00 98.12 216 LEU A CA 1
ATOM 1634 C C . LEU A 1 216 ? 3.109 -0.096 -17.042 1.00 98.12 216 LEU A C 1
ATOM 1636 O O . LEU A 1 216 ? 3.587 -0.094 -18.176 1.00 98.12 216 LEU A O 1
ATOM 1640 N N . ARG A 1 217 ? 2.560 -1.188 -16.510 1.00 97.88 217 ARG A N 1
ATOM 1641 C CA . ARG A 1 217 ? 2.497 -2.485 -17.195 1.00 97.88 217 ARG A CA 1
ATOM 1642 C C . ARG A 1 217 ? 1.069 -3.004 -17.239 1.00 97.88 217 ARG A C 1
ATOM 1644 O O . ARG A 1 217 ? 0.360 -2.940 -16.239 1.00 97.88 217 ARG A O 1
ATOM 1651 N N . ALA A 1 218 ? 0.683 -3.569 -18.377 1.00 98.12 218 ALA A N 1
ATOM 1652 C CA . ALA A 1 218 ? -0.532 -4.366 -18.518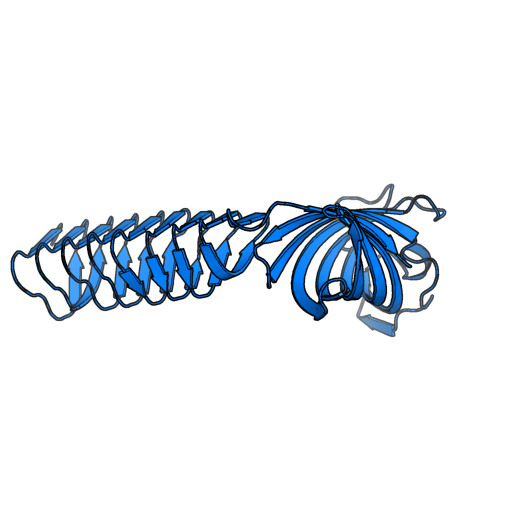 1.00 98.12 218 ALA A CA 1
ATOM 1653 C C . ALA A 1 218 ? -0.116 -5.780 -18.925 1.00 98.12 218 ALA A C 1
ATOM 1655 O O . ALA A 1 218 ? 0.471 -5.959 -19.987 1.00 98.12 218 ALA A O 1
ATOM 1656 N N . LEU A 1 219 ? -0.365 -6.776 -18.081 1.00 98.31 219 LEU A N 1
ATOM 1657 C CA . LEU A 1 219 ? 0.204 -8.115 -18.215 1.00 98.31 219 LEU A CA 1
ATOM 1658 C C . LEU A 1 219 ? -0.903 -9.133 -18.430 1.00 98.31 219 LEU A C 1
ATOM 1660 O O . LEU A 1 219 ? -1.745 -9.331 -17.559 1.00 98.31 219 LEU A O 1
ATOM 1664 N N . TYR A 1 220 ? -0.863 -9.840 -19.550 1.00 98.06 220 TYR A N 1
ATOM 1665 C CA . TYR A 1 220 ? -1.653 -11.049 -19.710 1.00 98.06 220 TYR A CA 1
ATOM 1666 C C . TYR A 1 220 ? -0.817 -12.244 -19.265 1.00 98.06 220 TYR A C 1
ATOM 1668 O O . TYR A 1 220 ? 0.300 -12.448 -19.750 1.00 98.06 220 TYR A O 1
ATOM 1676 N N . GLY A 1 221 ? -1.359 -13.045 -18.353 1.00 97.31 221 GLY A N 1
ATOM 1677 C CA . GLY A 1 221 ? -0.679 -14.227 -17.852 1.00 97.31 221 GLY A CA 1
ATOM 1678 C C . GLY A 1 221 ? -1.534 -15.479 -17.872 1.00 97.31 221 GLY A C 1
ATOM 1679 O O . GLY A 1 221 ? -2.764 -15.436 -17.972 1.00 97.31 221 GLY A O 1
ATOM 1680 N N . ARG A 1 222 ? -0.851 -16.620 -17.802 1.00 96.56 222 ARG A N 1
ATOM 1681 C CA . ARG A 1 222 ? -1.458 -17.945 -17.724 1.00 96.56 222 ARG A CA 1
ATOM 1682 C C . ARG A 1 222 ? -0.784 -18.803 -16.671 1.00 96.56 222 ARG A C 1
ATOM 1684 O O . ARG A 1 222 ? 0.442 -18.881 -16.624 1.00 96.56 222 ARG A O 1
ATOM 1691 N N . ASN A 1 223 ? -1.607 -19.509 -15.906 1.00 94.31 223 ASN A N 1
ATOM 1692 C CA . ASN A 1 223 ? -1.152 -20.530 -14.972 1.00 94.31 223 ASN A CA 1
ATOM 1693 C C . ASN A 1 223 ? -0.777 -21.783 -15.774 1.00 94.31 223 ASN A C 1
ATOM 1695 O O . ASN A 1 223 ? -1.646 -22.408 -16.392 1.00 94.31 223 ASN A O 1
ATOM 1699 N N . LEU A 1 224 ? 0.512 -22.127 -15.812 1.00 90.06 224 LEU A N 1
ATOM 1700 C CA . LEU A 1 224 ? 0.989 -23.354 -16.460 1.00 90.06 224 LEU A CA 1
ATOM 1701 C C . LEU A 1 224 ? 0.867 -24.550 -15.517 1.00 90.06 224 LEU A C 1
ATOM 1703 O O . LEU A 1 224 ? 0.421 -25.621 -15.922 1.00 90.06 224 LEU A O 1
ATOM 1707 N N . TYR A 1 225 ? 1.251 -24.339 -14.260 1.00 90.06 225 TYR A N 1
ATOM 1708 C CA . TYR A 1 225 ? 1.187 -25.309 -13.171 1.00 90.06 225 TYR A CA 1
ATOM 1709 C C . TYR A 1 225 ? 0.682 -24.608 -11.905 1.00 90.06 225 TYR A C 1
ATOM 1711 O O . TYR A 1 225 ? 0.586 -23.385 -11.872 1.00 90.06 225 TYR A O 1
ATOM 1719 N N . GLU A 1 226 ? 0.406 -25.361 -10.838 1.00 84.12 226 GLU A N 1
ATOM 1720 C CA . GLU A 1 226 ? -0.146 -24.817 -9.581 1.00 84.12 226 GLU A CA 1
ATOM 1721 C C . GLU A 1 226 ? 0.684 -23.678 -8.958 1.00 84.12 226 GLU A C 1
ATOM 1723 O O . GLU A 1 226 ? 0.143 -22.857 -8.221 1.00 84.12 226 GLU A O 1
ATOM 1728 N N . ARG A 1 227 ? 1.991 -23.627 -9.245 1.00 86.44 227 ARG A N 1
ATOM 1729 C CA . ARG A 1 227 ? 2.947 -22.645 -8.700 1.00 86.44 227 ARG A CA 1
ATOM 1730 C C . ARG A 1 227 ? 3.792 -21.958 -9.771 1.00 86.44 227 ARG A C 1
ATOM 1732 O O . ARG A 1 227 ? 4.844 -21.424 -9.456 1.00 86.44 227 ARG A O 1
ATOM 1739 N N . LEU A 1 228 ? 3.419 -22.067 -11.044 1.00 93.50 228 LEU A N 1
ATOM 1740 C CA . LEU A 1 228 ? 4.212 -21.481 -12.121 1.00 93.50 228 LEU A CA 1
ATOM 1741 C C . LEU A 1 228 ? 3.301 -20.807 -13.130 1.00 93.50 228 LEU A C 1
ATOM 1743 O O . LEU A 1 228 ? 2.560 -21.475 -13.859 1.00 93.50 228 LEU A O 1
ATOM 1747 N N . ASP A 1 229 ? 3.440 -19.491 -13.211 1.00 95.94 229 ASP A N 1
ATOM 1748 C CA . ASP A 1 229 ? 2.730 -18.667 -14.173 1.00 95.94 229 ASP A CA 1
ATOM 1749 C C . ASP A 1 229 ? 3.727 -18.075 -15.168 1.00 95.94 229 ASP A C 1
ATOM 1751 O O . ASP A 1 229 ? 4.852 -17.727 -14.808 1.00 95.94 229 ASP A O 1
ATOM 1755 N N . ILE A 1 230 ? 3.304 -17.934 -16.42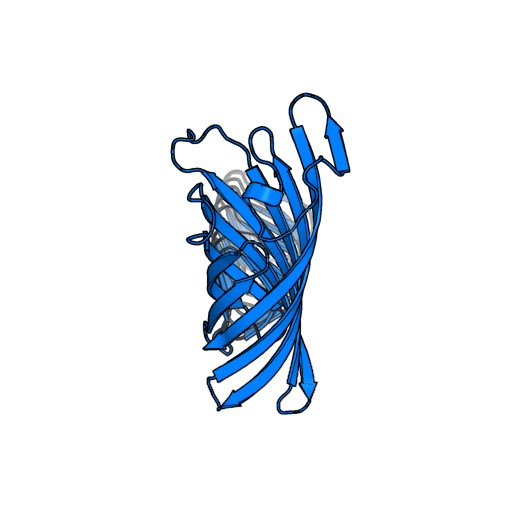1 1.00 97.50 230 ILE A N 1
ATOM 1756 C CA . ILE A 1 230 ? 4.014 -17.133 -17.422 1.00 97.50 230 ILE A CA 1
ATOM 1757 C C . ILE A 1 230 ? 3.172 -15.918 -17.767 1.00 97.50 230 ILE A C 1
ATOM 1759 O O . ILE A 1 230 ? 1.943 -16.005 -17.809 1.00 97.50 230 ILE A O 1
ATOM 1763 N N . TYR A 1 231 ? 3.822 -14.798 -18.050 1.00 97.88 231 TYR A N 1
ATOM 1764 C CA . TYR A 1 231 ? 3.132 -13.589 -18.467 1.00 97.88 231 TYR A CA 1
ATOM 1765 C C . TYR A 1 231 ? 3.930 -12.781 -19.479 1.00 97.88 231 TYR A C 1
ATOM 1767 O O . TYR A 1 231 ? 5.156 -12.860 -19.569 1.00 97.88 231 TYR A O 1
ATOM 1775 N N . ALA A 1 232 ? 3.191 -11.991 -20.245 1.00 98.25 232 ALA A N 1
ATOM 1776 C CA . ALA A 1 232 ? 3.715 -11.079 -21.238 1.00 98.25 232 ALA A CA 1
ATOM 1777 C C . ALA A 1 232 ? 2.814 -9.849 -21.320 1.00 98.25 232 ALA A C 1
ATOM 1779 O O . ALA A 1 232 ? 1.610 -9.935 -21.064 1.00 98.25 232 ALA A O 1
ATOM 1780 N N . GLY A 1 233 ? 3.367 -8.712 -21.721 1.00 97.88 233 GLY A N 1
ATOM 1781 C CA . GLY A 1 233 ? 2.537 -7.537 -21.925 1.00 97.88 233 GLY A CA 1
ATOM 1782 C C . GLY A 1 233 ? 3.287 -6.295 -22.379 1.00 97.88 233 GLY A C 1
ATOM 1783 O O . GLY A 1 233 ? 4.519 -6.273 -22.338 1.00 97.88 233 GLY A O 1
ATOM 1784 N N . PRO A 1 234 ? 2.557 -5.267 -22.835 1.00 97.69 234 PRO A N 1
ATOM 1785 C CA . PRO A 1 234 ? 3.132 -3.960 -23.100 1.00 97.69 234 PRO A CA 1
ATOM 1786 C C . PRO A 1 234 ? 3.513 -3.235 -21.805 1.00 97.69 234 PRO A C 1
ATOM 1788 O O . PRO A 1 234 ? 2.883 -3.399 -20.752 1.00 97.69 234 PRO A O 1
ATOM 1791 N N . THR A 1 235 ? 4.513 -2.370 -21.921 1.00 96.81 235 THR A N 1
ATOM 1792 C CA . THR A 1 235 ? 4.910 -1.414 -20.886 1.00 96.81 235 THR A CA 1
ATOM 1793 C C . THR A 1 235 ? 4.874 0.006 -21.447 1.00 96.81 235 THR A C 1
ATOM 1795 O O . THR A 1 235 ? 5.025 0.223 -22.651 1.00 96.81 235 THR A O 1
ATOM 1798 N N . LEU A 1 236 ? 4.641 0.983 -20.577 1.00 96.38 236 LEU A N 1
ATOM 1799 C CA . LEU A 1 236 ? 4.836 2.400 -20.859 1.00 96.38 236 LEU A CA 1
ATOM 1800 C C . LEU A 1 236 ? 5.853 2.936 -19.862 1.00 96.38 236 LEU A C 1
ATOM 1802 O O . LEU A 1 236 ? 5.671 2.774 -18.654 1.00 96.38 236 LEU A O 1
ATOM 1806 N N . ASN A 1 237 ? 6.897 3.571 -20.379 1.00 94.75 237 ASN A N 1
ATOM 1807 C CA . ASN A 1 237 ? 8.010 4.069 -19.588 1.00 94.75 237 ASN A CA 1
ATOM 1808 C C . ASN A 1 237 ? 8.074 5.587 -19.644 1.00 94.75 237 ASN A C 1
ATOM 1810 O O . ASN A 1 237 ? 7.874 6.181 -20.705 1.00 94.75 237 ASN A O 1
ATOM 1814 N N . LEU A 1 238 ? 8.386 6.192 -18.503 1.00 93.50 238 LEU A N 1
ATOM 1815 C CA . LEU A 1 238 ? 8.690 7.608 -18.380 1.00 93.50 238 LEU A CA 1
ATOM 1816 C C . LEU A 1 238 ? 9.958 7.758 -17.539 1.00 93.50 238 LEU A C 1
ATOM 1818 O O . LEU A 1 238 ? 9.947 7.429 -16.355 1.00 93.50 238 LEU A O 1
ATOM 1822 N N . LEU A 1 239 ? 11.039 8.227 -18.151 1.00 90.50 239 LEU A N 1
ATOM 1823 C CA . LEU A 1 239 ? 12.311 8.475 -17.480 1.00 90.50 239 LEU A CA 1
ATOM 1824 C C . LEU A 1 239 ? 12.489 9.976 -17.281 1.00 90.50 239 LEU A C 1
ATOM 1826 O O . LEU A 1 239 ? 12.446 10.730 -18.251 1.00 90.50 239 LEU A O 1
ATOM 1830 N N . PHE A 1 240 ? 12.706 10.379 -16.036 1.00 88.69 240 PHE A N 1
ATOM 1831 C CA . PHE A 1 240 ? 13.216 11.695 -15.674 1.00 88.69 240 PHE A CA 1
ATOM 1832 C C . PHE A 1 240 ? 14.699 11.533 -15.388 1.00 88.69 240 PHE A C 1
ATOM 1834 O O . PHE A 1 240 ? 15.062 10.736 -14.520 1.00 88.69 240 PHE A O 1
ATOM 1841 N N . SER A 1 241 ? 15.537 12.238 -16.135 1.00 82.62 241 SER A N 1
ATOM 1842 C CA . SER A 1 241 ? 16.979 12.091 -16.007 1.00 82.62 241 SER A CA 1
ATOM 1843 C C . SER A 1 241 ? 17.715 13.384 -16.326 1.00 82.62 241 SER A C 1
ATOM 1845 O O . SER A 1 241 ? 17.321 14.114 -17.233 1.00 82.62 241 SER A O 1
ATOM 1847 N N . GLU A 1 242 ? 18.778 13.649 -15.571 1.00 74.12 242 GLU A N 1
ATOM 1848 C CA . GLU A 1 242 ? 19.705 14.766 -15.794 1.00 74.12 242 GLU A CA 1
ATOM 1849 C C . GLU A 1 242 ? 20.992 14.330 -16.517 1.00 74.12 242 GLU A C 1
ATOM 1851 O O . GLU A 1 242 ? 21.668 15.153 -17.128 1.00 74.12 242 GLU A O 1
ATOM 1856 N N . SER A 1 243 ? 21.332 13.035 -16.471 1.00 62.06 243 SER A N 1
ATOM 1857 C CA . SER A 1 243 ? 22.607 12.496 -16.972 1.00 62.06 243 SER A CA 1
ATOM 1858 C C . SER A 1 243 ? 22.473 11.305 -17.928 1.00 62.06 243 SER A C 1
ATOM 1860 O O . SER A 1 243 ? 23.438 10.962 -18.608 1.00 62.06 243 SER A O 1
ATOM 1862 N N . GLU A 1 244 ? 21.293 10.691 -18.023 1.00 61.94 244 GLU A N 1
ATOM 1863 C CA . GLU A 1 244 ? 21.018 9.491 -18.814 1.00 61.94 244 GLU A CA 1
ATOM 1864 C C . GLU A 1 244 ? 19.986 9.757 -19.913 1.00 61.94 244 GLU A C 1
ATOM 1866 O O . GLU A 1 244 ? 18.998 10.480 -19.748 1.00 61.94 244 GLU A O 1
ATOM 1871 N N . SER A 1 245 ? 20.191 9.106 -21.051 1.00 58.94 245 SER A N 1
ATOM 1872 C CA . SER A 1 245 ? 19.249 9.073 -22.164 1.00 58.94 245 SER A CA 1
ATOM 1873 C C . SER A 1 245 ? 18.516 7.730 -22.214 1.00 58.94 245 SER A C 1
ATOM 1875 O O . SER A 1 245 ? 18.969 6.713 -21.680 1.00 58.94 245 SER A O 1
ATOM 1877 N N . ALA A 1 246 ? 17.323 7.702 -22.816 1.00 62.62 246 ALA A N 1
ATOM 1878 C CA . ALA A 1 246 ? 16.501 6.489 -22.821 1.00 62.62 246 ALA A CA 1
ATOM 1879 C C . ALA A 1 246 ? 17.138 5.311 -23.576 1.00 62.62 246 ALA A C 1
ATOM 1881 O O . ALA A 1 246 ? 16.856 4.164 -23.241 1.00 62.62 246 ALA A O 1
ATOM 1882 N N . ASP A 1 247 ? 17.997 5.571 -24.555 1.00 62.12 247 ASP A N 1
ATOM 1883 C CA . ASP A 1 247 ? 18.782 4.577 -25.296 1.00 62.12 247 ASP A CA 1
ATOM 1884 C C . ASP A 1 247 ? 19.929 3.961 -24.476 1.00 62.12 247 ASP A C 1
ATOM 1886 O O . ASP A 1 247 ? 20.317 2.827 -24.747 1.00 62.12 247 ASP A O 1
ATOM 1890 N N . ASN A 1 248 ? 20.394 4.623 -23.411 1.00 70.25 248 ASN A N 1
ATOM 1891 C CA . ASN A 1 248 ? 21.309 4.014 -22.436 1.00 70.25 248 ASN A CA 1
ATOM 1892 C C . ASN A 1 248 ? 20.569 3.077 -21.473 1.00 70.25 248 ASN A C 1
ATOM 1894 O O . ASN A 1 248 ? 21.102 2.058 -21.040 1.00 70.25 248 ASN A O 1
ATOM 1898 N N . VAL A 1 249 ? 19.310 3.388 -21.153 1.00 72.75 249 VAL A N 1
ATOM 1899 C CA . VAL A 1 249 ? 18.507 2.629 -20.178 1.00 72.75 249 VAL A CA 1
ATOM 1900 C C . VAL A 1 249 ? 17.675 1.525 -20.846 1.00 72.75 249 VAL A C 1
ATOM 1902 O O . VAL A 1 249 ? 17.296 0.554 -20.187 1.00 72.75 249 VAL A O 1
ATOM 1905 N N . ALA A 1 250 ? 17.404 1.619 -22.152 1.00 79.62 250 ALA A N 1
ATOM 1906 C CA . ALA A 1 250 ? 16.584 0.665 -22.891 1.00 79.62 250 ALA A CA 1
ATOM 1907 C C . ALA A 1 250 ? 17.144 0.254 -24.252 1.00 79.62 250 ALA A C 1
ATOM 1909 O O . ALA A 1 250 ? 17.808 1.021 -24.932 1.00 79.62 250 ALA A O 1
ATOM 1910 N N . LEU A 1 251 ? 16.805 -0.973 -24.668 1.00 75.31 251 LEU A N 1
ATOM 1911 C CA . LEU A 1 251 ? 17.191 -1.546 -25.964 1.00 75.31 251 LEU A CA 1
ATOM 1912 C C . LEU A 1 251 ? 16.655 -0.744 -27.151 1.00 75.31 251 LEU A C 1
ATOM 1914 O O . LEU A 1 251 ? 17.214 -0.792 -28.244 1.00 75.31 251 LEU A O 1
ATOM 1918 N N . TRP A 1 252 ? 15.529 -0.064 -26.948 1.00 78.69 252 TRP A N 1
ATOM 1919 C CA . TRP A 1 252 ? 15.018 0.956 -27.845 1.00 78.69 252 TRP A CA 1
ATOM 1920 C C . TRP A 1 252 ? 14.350 2.048 -27.020 1.00 78.69 252 TRP A C 1
ATOM 1922 O O . TRP A 1 252 ? 13.708 1.791 -25.999 1.00 78.69 252 TRP A O 1
ATOM 1932 N N . GLY A 1 253 ? 14.463 3.269 -27.512 1.00 79.62 253 GLY A N 1
ATOM 1933 C CA . GLY A 1 253 ? 13.921 4.459 -26.890 1.00 79.62 253 GLY A CA 1
ATOM 1934 C C . GLY A 1 253 ? 14.266 5.670 -27.749 1.00 79.62 253 GLY A C 1
ATOM 1935 O O . GLY A 1 253 ? 15.044 5.552 -28.698 1.00 79.62 253 GLY A O 1
ATOM 1936 N N . PRO A 1 254 ? 13.649 6.825 -27.485 1.00 78.38 254 PRO A N 1
ATOM 1937 C CA . PRO A 1 254 ? 14.028 8.047 -28.162 1.00 78.38 254 PRO A CA 1
ATOM 1938 C C . PRO A 1 254 ? 15.417 8.491 -27.680 1.00 78.38 254 PRO A C 1
ATOM 1940 O O . PRO A 1 254 ? 15.627 8.661 -26.483 1.00 78.38 254 PRO A O 1
ATOM 1943 N N . GLU A 1 255 ? 16.340 8.711 -28.617 1.00 74.94 255 GLU A N 1
ATOM 1944 C CA . GLU A 1 255 ? 17.671 9.281 -28.334 1.00 74.94 255 GLU A CA 1
ATOM 1945 C C . GLU A 1 255 ? 17.560 10.699 -27.748 1.00 74.94 255 GLU A C 1
ATOM 1947 O O . GLU A 1 255 ? 18.352 11.109 -26.908 1.00 74.94 255 GLU A O 1
ATOM 1952 N N . ASN A 1 256 ? 16.538 11.452 -28.173 1.00 79.88 256 ASN A N 1
ATOM 1953 C CA . ASN A 1 256 ? 16.273 12.805 -27.692 1.00 79.88 256 ASN A CA 1
ATOM 1954 C C . ASN A 1 256 ? 15.131 12.815 -26.668 1.00 79.88 256 ASN A C 1
ATOM 1956 O O . ASN A 1 256 ? 14.153 12.073 -26.833 1.00 79.88 256 ASN A O 1
ATOM 1960 N N . PRO A 1 257 ? 15.183 13.696 -25.656 1.00 82.38 257 PRO A N 1
ATOM 1961 C CA . PRO A 1 257 ? 14.089 13.839 -24.713 1.00 82.38 257 PRO A CA 1
ATOM 1962 C C . PRO A 1 257 ? 12.801 14.250 -25.438 1.00 82.38 257 PRO A C 1
ATOM 1964 O O . PRO A 1 257 ? 12.788 15.081 -26.345 1.00 82.38 257 PRO A O 1
ATOM 1967 N N . THR A 1 258 ? 11.681 13.663 -25.019 1.00 86.44 258 THR A N 1
ATOM 1968 C CA . THR A 1 258 ? 10.339 14.060 -25.471 1.00 86.44 258 THR A CA 1
ATOM 1969 C C . THR A 1 258 ? 10.003 15.472 -24.991 1.00 86.44 258 THR A C 1
ATOM 1971 O O . THR A 1 258 ? 9.318 16.225 -25.684 1.00 86.44 258 THR A O 1
ATOM 1974 N N . TRP A 1 259 ? 10.495 15.835 -23.805 1.00 84.50 259 TRP A N 1
ATOM 1975 C CA . TRP A 1 259 ? 10.456 17.192 -23.280 1.00 84.50 259 TRP A CA 1
ATOM 1976 C C . TRP A 1 259 ? 11.694 17.469 -22.436 1.00 84.50 259 TRP A C 1
ATOM 1978 O O . TRP A 1 259 ? 12.202 16.570 -21.778 1.00 84.50 259 TRP A O 1
ATOM 1988 N N . GLU A 1 260 ? 12.150 18.713 -22.418 1.00 85.81 260 GLU A N 1
ATOM 1989 C CA . GLU A 1 260 ? 13.358 19.125 -21.708 1.00 85.81 260 GLU A CA 1
ATOM 1990 C C . GLU A 1 260 ? 13.066 20.398 -20.915 1.00 85.81 260 GLU A C 1
ATOM 1992 O O . GLU A 1 260 ? 12.383 21.312 -21.400 1.00 85.81 260 GLU A O 1
ATOM 1997 N N . ARG A 1 261 ? 13.552 20.458 -19.673 1.00 80.31 261 ARG A N 1
ATOM 1998 C CA . ARG A 1 261 ? 13.442 21.649 -18.831 1.00 80.31 261 ARG A CA 1
ATOM 1999 C C . ARG A 1 261 ? 14.692 21.807 -17.975 1.00 80.31 261 ARG A C 1
ATOM 2001 O O . ARG A 1 261 ? 14.835 21.134 -16.961 1.00 80.31 261 ARG A O 1
ATOM 2008 N N . GLY A 1 262 ? 15.522 22.789 -18.322 1.00 83.56 262 GLY A N 1
ATOM 2009 C CA . GLY A 1 262 ? 16.826 22.948 -17.676 1.00 83.56 262 GLY A CA 1
ATOM 2010 C C . GLY A 1 262 ? 17.712 21.766 -18.051 1.00 83.56 262 GLY A C 1
ATOM 2011 O O . GLY A 1 262 ? 17.738 21.405 -19.220 1.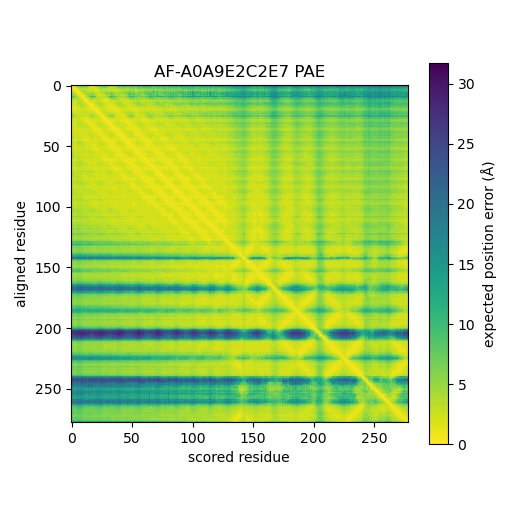00 83.56 262 GLY A O 1
ATOM 2012 N N . ASP A 1 263 ? 18.352 21.156 -17.060 1.00 79.56 263 ASP A N 1
ATOM 2013 C CA . ASP A 1 263 ? 19.240 20.008 -17.266 1.00 79.56 263 ASP A CA 1
ATOM 2014 C C . ASP A 1 263 ? 18.490 18.659 -17.239 1.00 79.56 263 ASP A C 1
ATOM 2016 O O . ASP A 1 263 ? 19.079 17.619 -17.507 1.00 79.56 263 ASP A O 1
ATOM 2020 N N . THR A 1 264 ? 17.181 18.646 -16.941 1.00 83.25 264 THR A N 1
ATOM 2021 C CA . THR A 1 264 ? 16.380 17.413 -16.883 1.00 83.25 264 THR A CA 1
ATOM 2022 C C . THR A 1 264 ? 15.666 17.128 -18.208 1.00 83.25 264 THR A C 1
ATOM 2024 O O . THR A 1 264 ? 14.777 17.877 -18.639 1.00 83.25 264 THR A O 1
ATOM 2027 N N . GLY A 1 265 ? 15.986 15.982 -18.806 1.00 86.88 265 GLY A N 1
ATOM 2028 C CA . GLY A 1 265 ? 15.257 15.371 -19.910 1.00 86.88 265 GLY A CA 1
ATOM 2029 C C . GLY A 1 265 ? 14.135 14.448 -19.424 1.00 86.88 265 GLY A C 1
ATOM 2030 O O . GLY A 1 265 ? 14.293 13.674 -18.478 1.00 86.88 265 GLY A O 1
ATOM 2031 N N . ILE A 1 266 ? 12.984 14.515 -20.095 1.00 89.56 266 ILE A N 1
ATOM 2032 C CA . ILE A 1 266 ? 11.877 13.568 -19.947 1.00 89.56 266 ILE A CA 1
ATOM 2033 C C . ILE A 1 266 ? 11.790 12.717 -21.205 1.00 89.56 266 ILE A C 1
ATOM 2035 O O . ILE A 1 266 ? 11.511 13.226 -22.293 1.00 89.56 266 ILE A O 1
ATOM 2039 N N . TYR A 1 267 ? 11.940 11.408 -21.045 1.00 91.19 267 TYR A N 1
ATOM 2040 C CA . TYR A 1 267 ? 11.855 10.445 -22.135 1.00 91.19 267 TYR A CA 1
ATOM 2041 C C . TYR A 1 267 ? 10.638 9.551 -21.956 1.00 91.19 267 TYR A C 1
ATOM 2043 O O . TYR A 1 267 ? 10.400 9.030 -20.867 1.00 91.19 267 TYR A O 1
ATOM 2051 N N . PHE A 1 268 ? 9.888 9.340 -23.034 1.00 92.31 268 PHE A N 1
ATOM 2052 C CA . PHE A 1 268 ? 8.732 8.453 -23.052 1.00 92.31 268 PHE A CA 1
ATOM 2053 C C . PHE A 1 268 ? 8.867 7.416 -24.164 1.00 92.31 268 PHE A C 1
ATOM 2055 O O . PHE A 1 268 ? 9.136 7.768 -25.313 1.00 92.31 268 PHE A O 1
ATOM 2062 N N . TRP A 1 269 ? 8.641 6.141 -23.844 1.00 93.62 269 TRP A N 1
ATOM 2063 C CA . TRP A 1 269 ? 8.627 5.087 -24.856 1.00 93.62 269 TRP A CA 1
ATOM 2064 C C . TRP A 1 269 ? 7.740 3.899 -24.472 1.00 93.62 269 TRP A C 1
ATOM 2066 O O . TRP A 1 269 ? 7.599 3.571 -23.288 1.00 93.62 269 TRP A O 1
ATOM 2076 N N . PRO A 1 270 ? 7.142 3.225 -25.471 1.00 95.12 270 PRO A N 1
ATOM 2077 C CA . PRO A 1 270 ? 6.493 1.944 -25.265 1.00 95.12 270 PRO A CA 1
ATOM 2078 C C . PRO A 1 270 ? 7.526 0.816 -25.195 1.00 95.12 270 PRO A C 1
ATOM 2080 O O . PRO A 1 270 ? 8.552 0.836 -25.882 1.00 95.12 270 PRO A O 1
ATOM 2083 N N . GLY A 1 271 ? 7.212 -0.209 -24.416 1.00 94.69 271 GLY A N 1
ATOM 2084 C CA . GLY A 1 271 ? 8.053 -1.377 -24.231 1.00 94.69 271 GLY A CA 1
ATOM 2085 C C . GLY A 1 271 ? 7.277 -2.683 -24.154 1.00 94.69 271 GLY A C 1
ATOM 2086 O O . GLY A 1 271 ? 6.067 -2.735 -24.401 1.00 94.69 271 GLY A O 1
ATOM 2087 N N . ILE A 1 272 ? 7.996 -3.750 -23.820 1.00 96.00 272 ILE A N 1
ATOM 2088 C CA . ILE A 1 272 ? 7.442 -5.086 -23.630 1.00 96.00 272 ILE A CA 1
ATOM 2089 C C . ILE A 1 272 ? 8.120 -5.774 -22.455 1.00 96.00 272 ILE A C 1
ATOM 2091 O O . ILE A 1 272 ? 9.323 -5.664 -22.230 1.00 96.00 272 ILE A O 1
ATOM 2095 N N . VAL A 1 273 ? 7.342 -6.574 -21.746 1.00 97.12 273 VAL A N 1
ATOM 2096 C CA . VAL A 1 273 ? 7.821 -7.395 -20.642 1.00 97.12 273 VAL A CA 1
ATOM 2097 C C . VAL A 1 273 ? 7.431 -8.844 -20.869 1.00 97.12 273 VAL A C 1
ATOM 2099 O O . VAL A 1 273 ? 6.342 -9.141 -21.364 1.00 97.12 273 VAL A O 1
ATOM 2102 N N . LEU A 1 274 ? 8.339 -9.740 -20.497 1.00 97.50 274 LEU A N 1
ATOM 2103 C CA . LEU A 1 274 ? 8.159 -11.185 -20.504 1.00 97.50 274 LEU A CA 1
ATOM 2104 C C . LEU A 1 274 ? 8.658 -11.723 -19.170 1.00 97.50 274 LEU A C 1
ATOM 2106 O O . LEU A 1 274 ? 9.778 -11.415 -18.761 1.00 97.50 274 LEU A O 1
ATOM 2110 N N . GLY A 1 275 ? 7.847 -12.524 -18.489 1.00 97.44 275 GLY A N 1
ATOM 2111 C CA . GLY A 1 275 ? 8.207 -12.990 -17.162 1.00 97.44 275 GLY A CA 1
ATOM 2112 C C . GLY A 1 275 ? 7.553 -14.290 -16.741 1.00 97.44 275 GLY A C 1
ATOM 2113 O O . GLY A 1 275 ? 6.671 -14.845 -17.401 1.00 97.44 275 GLY A O 1
ATOM 2114 N N . VAL A 1 276 ? 8.048 -14.765 -15.609 1.00 97.44 276 VAL A N 1
ATOM 2115 C CA . VAL A 1 276 ? 7.629 -15.970 -14.913 1.00 97.44 276 VAL A CA 1
ATOM 2116 C C . VAL A 1 276 ? 7.359 -15.592 -13.462 1.00 97.44 276 VAL A C 1
ATOM 2118 O O . VAL A 1 276 ? 8.067 -14.765 -12.885 1.00 97.44 276 VAL A O 1
ATOM 2121 N N . ARG A 1 277 ? 6.338 -16.197 -12.863 1.00 95.88 277 ARG A N 1
ATOM 2122 C CA . ARG A 1 277 ? 6.003 -16.019 -11.449 1.00 95.88 277 ARG A CA 1
ATOM 2123 C C . ARG A 1 277 ? 5.955 -17.365 -10.743 1.00 95.88 277 ARG A C 1
ATOM 2125 O O . ARG A 1 277 ? 5.380 -18.311 -11.287 1.00 95.88 277 ARG A O 1
ATOM 2132 N N . TYR A 1 278 ? 6.542 -17.408 -9.548 1.00 92.69 278 TYR A N 1
ATOM 2133 C CA . TYR A 1 278 ? 6.608 -18.566 -8.659 1.00 92.69 278 TYR A CA 1
ATOM 2134 C C . TYR A 1 278 ? 5.997 -18.256 -7.290 1.00 92.69 278 TYR A C 1
ATOM 2136 O O . TYR A 1 278 ? 6.326 -17.186 -6.727 1.00 92.69 278 TYR A O 1
#

Nearest PDB structures (foldseek):
  2mpr-assembly1_A  TM=4.406E-01  e=3.376E-02  Salmonella enterica subsp. enterica serovar Typhimurium
  3qlb-assembly2_B  TM=4.235E-01  e=3.461E-01  Pseudomonas fluorescens
  5ldt-assembly1_B  TM=4.169E-01  e=7.917E-01  Campylobacter jejuni
  2iwv-assembly2_B  TM=1.910E-01  e=5.366E+00  Escherichia coli K-12

Sequence (278 aa):
GMANIAQQEMAGIYMAGLANVNMAENAGIFFAGLGNYAEEEAAGIYFSGVANFLGSDAAGMFFSGLGNVMLGEAAGINAAGLINYSEDYSGIEIGLLNVAQKAYGMQIGLFNYAESLEGLPIGLISFVRDYPLRLDFWWSETAALSVALRSGNGRYYNLLAISANPYQENFHWTVGWGLGRAEGLSRNSYLDTDFMIHQVYSDGGGLDDHNLLLKLRALYGRNLYERLDIYAGPTLNLLFSESESADNVALWGPENPTWERGDTGIYFWPGIVLGVRY

Secondary structure (DSSP, 8-state):
--EEEESS-EEEEEEESSEEEESS-EEEEEEESSEEEESS-EEEEEEESSEEEE-S-EEEEEEESSEEEEEEEEEEEEEESSEEEEEEEEEEEESSEEEEEEEEEEEESSEEEEEEEEEEEESSEEEETTS--EEEEEEETT--EEEEEEEE-SSEEEEEEEEEE-SSSS-EEEEEEEEEEEEEEETTEEEEEEEEEEEEEETT--TT--EEEEEEEEEEEEEEETTEEEEEEEEEEEEEESS--HHHHSSS--SS-SEEETTEEEEEEEEEEEEEE-

Radius of gyration: 23.72 Å; Cα contacts (8 Å, |Δi|>4): 904; chains: 1; bounding box: 53×48×63 Å

Foldseek 3Di: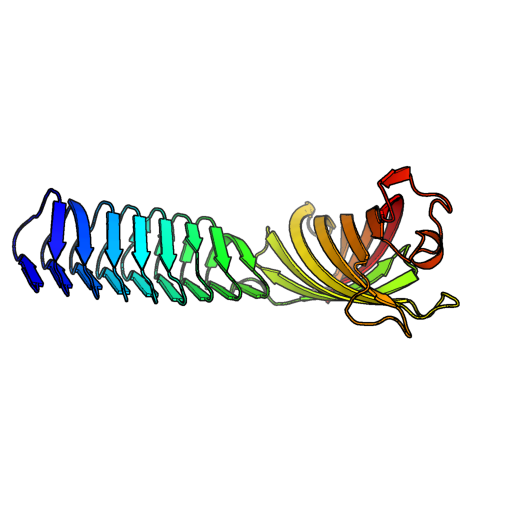
DQEAEEPEEEEEAAAHAAEYAAAYAYAYAAHHAAEYEHQEEEEEHYEYAAEYEYNEEYEYAYEYAAEYAEEYAYEEEAEYAAEYEEAHYEYEYYYQEYAYQEYEEEYDHQEYEYCYYNYEYHHVAYAHVVDDWKWKWKAKQLCWTKIWIWHDDQFKTKIWMKIWRPPFPWTKIKTKIKIKTWADPDPWKIKIKMKMWIAMDTVPDDPPWGKIKIKIWIKIKTHPDPFKIKIKTKMKIKIKGLPDASVRRGVDFDRAAPDDDPSIGITIDMMMMIIMMD

pLDDT: mean 92.12, std 9.69, range [52.06, 98.81]

Solvent-accessible surface area (backbone atoms only — not comparable to full-atom values): 12418 Å² total; per-residue (Å²): 89,59,57,44,78,39,79,52,75,41,80,48,82,45,69,17,59,36,26,35,39,31,64,25,43,32,39,37,38,39,39,11,49,36,23,37,38,27,51,31,42,38,35,39,38,39,40,17,51,36,26,35,41,32,56,24,37,28,42,36,38,40,40,18,46,37,24,37,40,36,61,22,57,31,35,41,41,42,36,15,59,36,32,34,39,33,39,35,35,42,36,40,40,38,17,41,32,36,39,30,43,32,34,38,38,34,39,41,23,50,33,36,39,22,50,40,60,58,55,46,53,48,35,69,42,23,49,20,68,86,32,76,76,32,43,39,40,34,42,33,42,45,51,24,47,32,45,27,48,37,26,20,46,87,46,26,30,16,34,40,33,43,32,38,20,86,80,47,99,60,52,36,40,32,48,29,47,28,48,32,38,48,40,79,74,52,100,51,30,34,44,35,40,35,43,34,44,26,47,46,44,55,72,92,58,64,97,80,59,67,30,42,37,38,38,40,39,46,32,47,33,35,54,78,48,102,64,36,32,43,36,37,30,52,30,42,40,39,36,41,17,64,86,65,47,40,50,69,54,15,81,64,45,47,78,59,58,77,42,75,60,87,69,36,31,33,31,63,41,76,42,41,37,44,35,40,37,69